Protein 2PR5 (pdb70)

B-factor: mean 20.56, std 7.8, range [10.37, 115.98]

Structure (mmCIF, N/CA/C/O backbone):
data_2PR5
#
_entry.id   2PR5
#
_cell.length_a   88.846
_cell.length_b   91.634
_cell.length_c   34.239
_cell.angle_alpha   90.00
_cell.angle_beta   90.00
_cell.angle_gamma   90.00
#
_symmetry.space_group_name_H-M   'P 21 21 2'
#
loop_
_entity.id
_entity.type
_entity.pdbx_description
1 polymer 'Blue-light photoreceptor'
2 non-polymer 'SODIUM ION'
3 non-polymer 'FLAVIN MONONUCLEOTIDE'
4 non-polymer 'ACETIC ACID'
5 water water
#
loop_
_atom_site.group_PDB
_atom_site.id
_atom_site.type_symbol
_atom_site.label_atom_id
_atom_site.label_alt_id
_atom_site.label_comp_id
_atom_site.label_asym_id
_atom_site.label_entity_id
_atom_site.label_seq_id
_atom_site.pdbx_PDB_ins_code
_atom_site.Cartn_x
_atom_site.Cartn_y
_atom_site.Cartn_z
_atom_site.occupancy
_atom_site.B_iso_or_equiv
_atom_site.auth_seq_id
_atom_site.auth_comp_id
_atom_site.auth_asym_id
_atom_site.auth_atom_id
_atom_site.pdbx_PDB_model_num
ATOM 1 N N . ASP A 1 6 ? 10.852 33.930 -0.330 1.00 20.01 21 ASP A N 1
ATOM 2 C CA . ASP A 1 6 ? 12.011 33.097 -0.788 1.00 19.70 21 ASP A CA 1
ATOM 3 C C . ASP A 1 6 ? 11.783 31.590 -0.650 1.00 19.69 21 ASP A C 1
ATOM 4 O O . ASP A 1 6 ? 11.230 31.126 0.357 1.00 19.71 21 ASP A O 1
ATOM 9 N N . HIS A 1 7 ? 12.200 30.854 -1.684 1.00 19.34 22 HIS A N 1
ATOM 10 C CA A HIS A 1 7 ? 12.142 29.392 -1.698 0.60 19.02 22 HIS A CA 1
ATOM 11 C CA B HIS A 1 7 ? 12.147 29.394 -1.679 0.40 19.12 22 HIS A CA 1
ATOM 12 C C . HIS A 1 7 ? 13.553 28.796 -1.675 1.00 18.96 22 HIS A C 1
ATOM 13 O O . HIS A 1 7 ? 14.138 28.494 -2.727 1.00 19.02 22 HIS A O 1
ATOM 26 N N . VAL A 1 8 ? 14.090 28.638 -0.472 1.00 18.26 23 VAL A N 1
ATOM 27 C CA . VAL A 1 8 ? 15.429 28.104 -0.282 1.00 17.66 23 VAL A CA 1
ATOM 28 C C . VAL A 1 8 ? 15.390 27.101 0.857 1.00 17.04 23 VAL A C 1
ATOM 29 O O . VAL A 1 8 ? 14.468 27.102 1.681 1.00 17.84 23 VAL A O 1
ATOM 33 N N . ARG A 1 9 ? 16.396 26.237 0.884 1.00 16.68 24 ARG A N 1
ATOM 34 C CA . ARG A 1 9 ? 16.510 25.218 1.939 1.00 15.38 24 ARG A CA 1
ATOM 35 C C . ARG A 1 9 ? 16.911 25.803 3.282 1.00 14.73 24 ARG A C 1
ATOM 36 O O . ARG A 1 9 ? 17.513 26.877 3.335 1.00 13.93 24 ARG A O 1
ATOM 44 N N . VAL A 1 10 ? 16.564 25.103 4.358 1.00 14.87 25 VAL A N 1
ATOM 45 C CA . VAL A 1 10 ? 17.009 25.525 5.693 1.00 15.37 25 VAL A CA 1
ATOM 46 C C . VAL A 1 10 ? 18.428 25.014 5.999 1.00 15.85 25 VAL A C 1
ATOM 47 O O . VAL A 1 10 ? 18.842 23.938 5.544 1.00 16.34 25 VAL A O 1
ATOM 51 N N . GLY A 1 11 ? 19.149 25.766 6.814 1.00 15.35 26 GLY A N 1
ATOM 52 C CA . GLY A 1 11 ? 20.426 25.299 7.325 1.00 15.24 26 GLY A CA 1
ATOM 53 C C . GLY A 1 11 ? 20.209 24.489 8.587 1.00 15.21 26 GLY A C 1
ATOM 54 O O . GLY A 1 11 ? 19.286 24.756 9.357 1.00 15.45 26 GLY A O 1
ATOM 55 N N . VAL A 1 12 ? 21.033 23.465 8.766 1.00 14.61 27 VAL A N 1
ATOM 56 C CA . VAL A 1 12 ? 21.070 22.715 10.016 1.00 15.20 27 VAL A CA 1
ATOM 57 C C . VAL A 1 12 ? 22.538 22.547 10.395 1.00 15.55 27 VAL A C 1
ATOM 58 O O . VAL A 1 12 ? 23.384 22.183 9.546 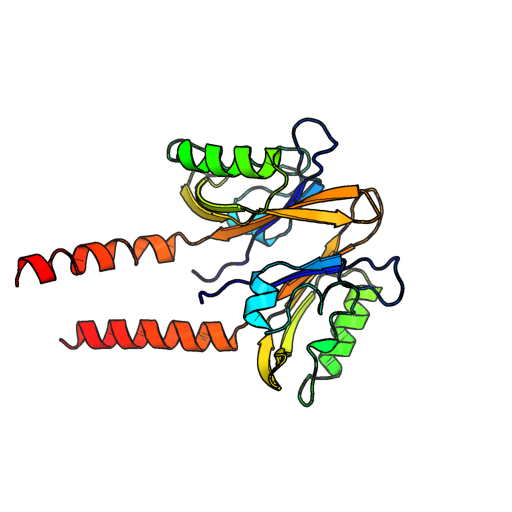1.00 16.00 27 VAL A O 1
ATOM 62 N N . VAL A 1 13 ? 22.846 22.862 11.656 1.00 16.09 28 VAL A N 1
ATOM 63 C CA . VAL A 1 13 ? 24.172 22.645 12.227 1.00 16.87 28 VAL A CA 1
ATOM 64 C C . VAL A 1 13 ? 24.003 21.939 13.554 1.00 16.69 28 VAL A C 1
ATOM 65 O O . VAL A 1 13 ? 22.990 22.126 14.239 1.00 16.74 28 VAL A O 1
ATOM 69 N N . ILE A 1 14 ? 24.980 21.112 13.893 1.00 15.30 29 ILE A N 1
ATOM 70 C CA . ILE A 1 14 ? 25.089 20.529 15.227 1.00 14.96 29 ILE A CA 1
ATOM 71 C C . ILE A 1 14 ? 26.421 20.955 15.793 1.00 15.07 29 ILE A C 1
ATOM 72 O O . ILE A 1 14 ? 27.446 20.920 15.093 1.00 14.98 29 ILE A O 1
ATOM 77 N N . THR A 1 15 ? 26.413 21.358 17.068 1.00 14.20 30 THR A N 1
ATOM 78 C CA . THR A 1 15 ? 27.636 21.719 17.771 1.00 15.09 30 THR A CA 1
ATOM 79 C C . THR A 1 15 ? 27.849 20.823 18.996 1.00 15.34 30 THR A C 1
ATOM 80 O O . THR A 1 15 ? 26.901 20.262 19.550 1.00 15.53 30 THR A O 1
ATOM 84 N N . ASP A 1 16 ? 29.108 20.736 19.423 1.00 15.46 31 ASP A N 1
ATOM 85 C CA . ASP A 1 16 ? 29.464 19.958 20.604 1.00 15.94 31 ASP A CA 1
ATOM 86 C C . ASP A 1 16 ? 29.916 20.873 21.739 1.00 16.13 31 ASP A C 1
ATOM 87 O O . ASP A 1 16 ? 31.055 21.325 21.741 1.00 16.21 31 ASP A O 1
ATOM 92 N N . PRO A 1 17 ? 29.035 21.126 22.721 1.00 16.16 32 PRO A N 1
ATOM 93 C CA . PRO A 1 17 ? 29.372 22.086 23.781 1.00 16.62 32 PRO A CA 1
ATOM 94 C C . PRO A 1 17 ? 30.388 21.575 24.795 1.00 16.95 32 PRO A C 1
ATOM 95 O O . PRO A 1 17 ? 30.834 22.349 25.647 1.00 18.12 32 PRO A O 1
ATOM 99 N N . ALA A 1 18 ? 30.749 20.293 24.703 1.00 16.57 33 ALA A N 1
ATOM 100 C CA . ALA A 1 18 ? 31.788 19.722 25.581 1.00 16.84 33 ALA A CA 1
ATOM 101 C C . ALA A 1 18 ? 33.169 20.074 25.057 1.00 16.83 33 ALA A C 1
ATOM 102 O O . ALA A 1 18 ? 34.153 19.995 25.793 1.00 18.87 33 ALA A O 1
ATOM 104 N N . LEU A 1 19 ? 33.238 20.462 23.787 1.00 17.21 34 LEU A N 1
ATOM 105 C CA . LEU A 1 19 ? 34.499 20.912 23.215 1.00 16.90 34 LEU A CA 1
ATOM 106 C C . LEU A 1 19 ? 34.623 22.432 23.303 1.00 16.47 34 LEU A C 1
ATOM 107 O O . LEU A 1 19 ? 33.629 23.153 23.306 1.00 17.42 34 LEU A O 1
ATOM 112 N N . GLU A 1 20 ? 35.859 22.910 23.336 1.00 16.49 35 GLU A N 1
ATOM 113 C CA . GLU A 1 20 ? 36.115 24.318 23.572 1.00 15.95 35 GLU A CA 1
ATOM 114 C C . GLU A 1 20 ? 35.413 25.199 22.532 1.00 16.35 35 GLU A C 1
ATOM 115 O O . GLU A 1 20 ? 35.575 24.998 21.325 1.00 16.01 35 GLU A O 1
ATOM 121 N N . ASP A 1 21 ? 34.631 26.153 23.039 1.00 15.76 36 ASP A N 1
ATOM 122 C CA . ASP A 1 21 ? 33.904 27.152 22.234 1.00 16.13 36 ASP A CA 1
ATOM 123 C C . ASP A 1 21 ? 32.810 26.559 21.339 1.00 16.13 36 ASP A C 1
ATOM 124 O O . ASP A 1 21 ? 32.462 27.147 20.309 1.00 16.54 36 ASP A O 1
ATOM 129 N N . ASN A 1 22 ? 32.267 25.402 21.727 1.00 15.89 37 ASN A N 1
ATOM 130 C CA . ASN A 1 22 ? 31.029 24.893 21.111 1.00 16.44 37 ASN A CA 1
ATOM 131 C C . ASN A 1 22 ? 31.123 24.804 19.574 1.00 16.76 37 ASN A C 1
ATOM 132 O O . ASN A 1 22 ? 30.326 25.410 18.849 1.00 17.51 37 ASN A O 1
ATOM 137 N N . PRO A 1 23 ? 32.117 24.051 19.068 1.00 16.38 38 PRO A N 1
ATOM 138 C CA . PRO A 1 23 ? 32.354 24.024 17.624 1.00 16.52 38 PRO A CA 1
ATOM 139 C C . PRO A 1 23 ? 31.313 23.231 16.840 1.00 15.98 38 PRO A C 1
ATOM 140 O O . PRO A 1 23 ? 30.721 22.282 17.363 1.00 16.45 38 PRO A O 1
ATOM 144 N N . ILE A 1 24 ? 31.134 23.613 15.577 1.00 15.60 39 ILE A N 1
ATOM 145 C CA . ILE A 1 24 ? 30.287 22.891 14.629 1.00 16.20 39 ILE A CA 1
ATOM 146 C C . ILE A 1 24 ? 30.913 21.537 14.308 1.00 16.22 39 ILE A C 1
ATOM 147 O O . ILE A 1 24 ? 32.094 21.460 13.923 1.00 16.12 39 ILE A O 1
ATOM 152 N N . VAL A 1 25 ? 30.114 20.480 14.464 1.00 15.07 40 VAL A N 1
ATOM 153 C CA . VAL A 1 25 ? 30.524 19.112 14.115 1.00 15.61 40 VAL A CA 1
ATOM 154 C C . VAL A 1 25 ? 29.715 18.527 12.957 1.00 15.05 40 VAL A C 1
ATOM 155 O O . VAL A 1 25 ? 30.076 17.481 12.419 1.00 16.42 40 VAL A O 1
ATOM 159 N N . TYR A 1 26 ? 28.616 19.182 12.598 1.00 14.82 41 TYR A N 1
ATOM 160 C CA . TYR A 1 26 ? 27.853 18.803 11.415 1.00 15.02 41 TYR A CA 1
ATOM 161 C C . TYR A 1 26 ? 27.260 20.057 10.823 1.00 15.46 41 TYR A C 1
ATOM 162 O O . TYR A 1 26 ? 26.796 20.929 11.563 1.00 15.32 41 TYR A O 1
ATOM 171 N N . VAL A 1 27 ? 27.269 20.127 9.493 1.00 15.87 42 VAL A N 1
ATOM 172 C CA . VAL A 1 27 ? 26.572 21.188 8.777 1.00 16.55 42 VAL A CA 1
ATOM 173 C C . VAL A 1 27 ? 26.027 20.639 7.463 1.00 15.49 42 VAL A C 1
ATOM 174 O O . VAL A 1 27 ? 26.696 19.847 6.789 1.00 15.92 42 VAL A O 1
ATOM 178 N N . ASN A 1 28 ? 24.792 21.014 7.135 1.00 15.57 43 ASN A N 1
ATOM 179 C CA . ASN A 1 28 ? 24.161 20.499 5.924 1.00 14.45 43 ASN A CA 1
ATOM 180 C C . ASN A 1 28 ? 24.352 21.375 4.679 1.00 14.53 43 ASN A C 1
ATOM 181 O O . ASN A 1 28 ? 24.898 22.484 4.766 1.00 15.14 43 ASN A O 1
ATOM 186 N N . GLN A 1 29 ? 23.894 20.878 3.531 1.00 14.71 44 GLN A N 1
ATOM 187 C CA . GLN A 1 29 ? 24.045 21.628 2.290 1.00 15.14 44 GLN A CA 1
ATOM 188 C C . GLN A 1 29 ? 23.168 22.860 2.263 1.00 14.25 44 GLN A C 1
ATOM 189 O O . GLN A 1 29 ? 23.549 23.873 1.650 1.00 14.51 44 GLN A O 1
ATOM 195 N N . GLY A 1 30 ? 22.008 22.814 2.919 1.00 13.75 45 GLY A N 1
ATOM 196 C CA . GLY A 1 30 ? 21.170 24.011 3.008 1.00 14.79 45 GLY A CA 1
ATOM 197 C C . GLY A 1 30 ? 21.931 25.181 3.609 1.00 13.65 45 GLY A C 1
ATOM 198 O O . GLY A 1 30 ? 21.773 26.333 3.168 1.00 14.25 45 GLY A O 1
ATOM 19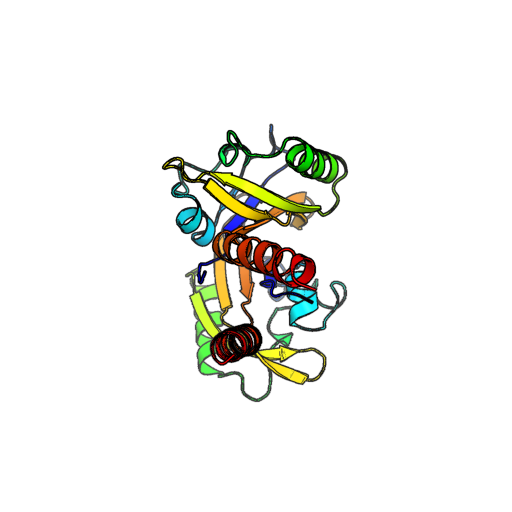9 N N . PHE A 1 31 ? 22.767 24.891 4.614 1.00 13.93 46 PHE A N 1
ATOM 200 C CA . PHE A 1 31 ? 23.543 25.942 5.255 1.00 14.00 46 PHE A CA 1
ATOM 201 C C . PHE A 1 31 ? 24.648 26.448 4.317 1.00 14.09 46 PHE A C 1
ATOM 202 O O . PHE A 1 31 ? 24.889 27.658 4.227 1.00 14.29 46 PHE A O 1
ATOM 210 N N . VAL A 1 32 ? 25.325 25.527 3.635 1.00 13.88 47 VAL A N 1
ATOM 211 C CA . VAL A 1 32 ? 26.341 25.887 2.661 1.00 14.19 47 VAL A CA 1
ATOM 212 C C . VAL A 1 32 ? 25.745 26.809 1.582 1.00 13.92 47 VAL A C 1
ATOM 213 O O . VAL A 1 32 ? 26.319 27.845 1.230 1.00 14.21 47 VAL A O 1
ATOM 217 N N . GLN A 1 33 ? 24.538 26.465 1.141 1.00 14.51 48 GLN A N 1
ATOM 218 C CA . GLN A 1 33 ? 23.862 27.227 0.085 1.00 13.82 48 GLN A CA 1
ATOM 219 C C . GLN A 1 33 ? 23.538 28.634 0.579 1.00 14.28 48 GLN A C 1
ATOM 220 O O . GLN A 1 33 ? 23.844 29.634 -0.093 1.00 14.79 48 GLN A O 1
ATOM 226 N N . MET A 1 34 ? 22.957 28.699 1.778 1.00 14.08 49 MET A N 1
ATOM 227 C CA . MET A 1 34 ? 22.512 29.964 2.346 1.00 14.22 49 MET A CA 1
ATOM 228 C C . MET A 1 34 ? 23.628 30.942 2.683 1.00 14.99 49 MET A C 1
ATOM 229 O O . MET A 1 34 ? 23.468 32.153 2.511 1.00 15.93 49 MET A O 1
ATOM 234 N N . THR A 1 35 ? 24.736 30.422 3.191 1.00 14.95 50 THR A N 1
ATOM 235 C CA . THR A 1 35 ? 25.756 31.273 3.795 1.00 15.27 50 THR A CA 1
ATOM 236 C C . THR A 1 35 ? 26.948 31.535 2.906 1.00 15.51 50 THR A C 1
ATOM 237 O O . THR A 1 35 ? 27.700 32.474 3.158 1.00 15.86 50 THR A O 1
ATOM 241 N N . GLY A 1 36 ? 27.128 30.709 1.879 1.00 15.62 51 GLY A N 1
ATOM 242 C CA . GLY A 1 36 ? 28.256 30.868 0.961 1.00 15.95 51 GLY A CA 1
ATOM 243 C C . GLY A 1 36 ? 29.561 30.280 1.450 1.00 17.33 51 GLY A C 1
ATOM 244 O O . GLY A 1 36 ? 30.597 30.458 0.789 1.00 17.97 51 GLY A O 1
ATOM 245 N N . TYR A 1 37 ? 29.528 29.590 2.590 1.00 17.54 52 TYR A N 1
ATOM 246 C CA . TYR A 1 37 ? 30.706 28.877 3.088 1.00 18.16 52 TYR A CA 1
ATOM 247 C C . TYR A 1 37 ? 30.592 27.388 2.777 1.00 18.66 52 TYR A C 1
ATOM 248 O O . TYR A 1 37 ? 29.513 26.803 2.913 1.00 19.82 52 TYR A O 1
ATOM 257 N N . GLU A 1 38 ? 31.703 26.777 2.379 1.00 19.06 53 GLU A N 1
ATOM 258 C CA . GLU A 1 38 ? 31.738 25.331 2.159 1.00 19.48 53 GLU A CA 1
ATOM 259 C C . GLU A 1 38 ? 32.026 24.619 3.489 1.00 19.70 53 GLU A C 1
ATOM 260 O O . GLU A 1 38 ? 32.543 25.234 4.430 1.00 19.53 53 GLU A O 1
ATOM 266 N N . THR A 1 39 ? 31.699 23.328 3.561 1.00 20.36 54 THR A N 1
ATOM 267 C CA A THR A 1 39 ? 31.781 22.604 4.834 0.80 21.05 54 THR A CA 1
ATOM 268 C CA B THR A 1 39 ? 31.792 22.577 4.820 0.20 20.63 54 THR A CA 1
ATOM 269 C C . THR A 1 39 ? 33.192 22.635 5.429 1.00 21.06 54 THR A C 1
ATOM 270 O O . THR A 1 39 ? 33.351 22.787 6.645 1.00 20.60 54 THR A O 1
ATOM 277 N N . GLU A 1 40 ? 34.211 22.520 4.588 1.00 21.13 55 GLU A N 1
ATOM 278 C CA . GLU A 1 40 ? 35.575 22.534 5.092 1.00 22.46 55 GLU A CA 1
ATOM 279 C C . GLU A 1 40 ? 35.946 23.872 5.757 1.00 22.27 55 GLU A C 1
ATOM 280 O O . GLU A 1 40 ? 36.825 23.917 6.620 1.00 22.65 55 GLU A O 1
ATOM 286 N N . GLU A 1 41 ? 35.253 24.941 5.368 1.00 22.12 56 GLU A N 1
ATOM 287 C CA . GLU A 1 41 ? 35.432 26.278 5.958 1.00 23.32 56 GLU A CA 1
ATOM 288 C C . GLU A 1 41 ? 34.649 26.451 7.252 1.00 23.23 56 GLU A C 1
ATOM 289 O O . GLU A 1 41 ? 34.874 27.416 7.992 1.00 25.21 56 GLU A O 1
ATOM 295 N N . ILE A 1 42 ? 33.714 25.542 7.507 1.00 21.71 57 ILE A N 1
ATOM 296 C CA . ILE A 1 42 ? 32.735 25.693 8.588 1.00 20.65 57 ILE A CA 1
ATOM 297 C C . ILE A 1 42 ? 33.078 24.782 9.781 1.00 20.07 57 ILE A C 1
ATOM 298 O O . ILE A 1 42 ? 33.012 25.203 10.950 1.00 19.75 57 ILE A O 1
ATOM 303 N N . LEU A 1 43 ? 33.401 23.522 9.488 1.00 19.25 58 LEU A N 1
ATOM 304 C CA . LEU A 1 43 ? 33.580 22.536 10.547 1.00 18.95 58 LEU A CA 1
ATOM 305 C C . LEU A 1 43 ? 34.650 22.987 11.533 1.00 18.18 58 LEU A C 1
ATOM 306 O O . LEU A 1 43 ? 35.732 23.457 11.148 1.00 18.65 58 LEU A O 1
ATOM 311 N N . GLY A 1 44 ? 34.329 22.861 12.819 1.00 17.29 59 GLY A N 1
ATOM 312 C CA . GLY A 1 44 ? 35.260 23.202 13.883 1.00 18.09 59 GLY A CA 1
ATOM 313 C C . GLY A 1 44 ? 35.204 24.641 14.358 1.00 18.32 59 GLY A C 1
ATOM 314 O O . GLY A 1 44 ? 35.894 25.007 15.336 1.00 19.08 59 GLY A O 1
ATOM 315 N N . LYS A 1 45 ? 34.406 25.454 13.675 1.00 18.49 60 LYS A N 1
ATOM 316 C CA A LYS A 1 45 ? 34.247 26.870 14.016 0.50 18.27 60 LYS A CA 1
ATOM 317 C CA B LYS A 1 45 ? 34.264 26.858 14.048 0.50 18.27 60 LYS A CA 1
ATOM 318 C C . LYS A 1 45 ? 33.028 27.085 14.888 1.00 18.53 60 LYS A C 1
ATOM 319 O O . LYS A 1 45 ? 32.132 26.273 14.910 1.00 18.24 60 LYS A O 1
ATOM 330 N N . ASN A 1 46 ? 33.023 28.195 15.603 1.00 17.93 61 ASN A N 1
ATOM 331 C CA . ASN A 1 46 ? 31.839 28.625 16.324 1.00 17.53 61 ASN A CA 1
ATOM 332 C C . ASN A 1 46 ? 30.934 29.360 15.332 1.00 17.13 61 ASN A C 1
ATOM 333 O O . ASN A 1 46 ? 31.422 30.083 14.449 1.00 17.70 61 ASN A O 1
ATOM 338 N N . CYS A 1 47 ? 29.619 29.203 15.473 1.00 16.76 62 CYS A N 1
ATOM 339 C CA A CYS A 1 47 ? 28.670 29.790 14.527 0.70 16.44 62 CYS A CA 1
ATOM 340 C CA B CYS A 1 47 ? 28.709 29.777 14.482 0.30 17.57 62 CYS A CA 1
ATOM 341 C C . CYS A 1 47 ? 28.673 31.316 14.471 1.00 17.06 62 CYS A C 1
ATOM 342 O O . CYS A 1 47 ? 28.072 31.913 13.586 1.00 17.15 62 CYS A O 1
ATOM 347 N N . ARG A 1 48 ? 29.349 31.959 15.418 1.00 16.10 63 ARG A N 1
ATOM 348 C CA . ARG A 1 48 ? 29.346 33.428 15.445 1.00 16.16 63 ARG A CA 1
ATOM 349 C C . ARG A 1 48 ? 29.999 34.059 14.220 1.00 16.25 63 ARG A C 1
ATOM 350 O O . ARG A 1 48 ? 29.895 35.271 14.032 1.00 16.77 63 ARG A O 1
ATOM 358 N N . PHE A 1 49 ? 30.654 33.264 13.371 1.00 16.31 64 PHE A N 1
ATOM 359 C CA . PHE A 1 49 ? 31.283 33.823 12.169 1.00 16.30 64 PHE A CA 1
ATOM 360 C C . PHE A 1 49 ? 30.221 34.389 11.213 1.00 16.05 64 PHE A C 1
ATOM 361 O O . PHE A 1 49 ? 30.535 35.178 10.328 1.00 17.33 64 PHE A O 1
ATOM 369 N N . LEU A 1 50 ? 28.964 34.000 11.426 1.00 16.33 65 LEU A N 1
ATOM 370 C CA . LEU A 1 50 ? 27.835 34.526 10.646 1.00 16.65 65 LEU A CA 1
ATOM 371 C C . LEU A 1 50 ? 27.445 35.958 11.007 1.00 16.76 65 LEU A C 1
ATOM 372 O O . LEU A 1 50 ? 26.560 36.553 10.376 1.00 16.99 65 LEU A O 1
ATOM 377 N N . GLN A 1 51 ? 28.055 36.506 12.056 1.00 15.99 66 GLN A N 1
ATOM 378 C CA . GLN A 1 51 ? 27.619 37.800 12.573 1.00 16.19 66 GLN A CA 1
ATOM 379 C C . GLN A 1 51 ? 28.417 38.938 11.961 1.00 16.08 66 GLN A C 1
ATOM 380 O O . GLN A 1 51 ? 29.489 38.728 11.388 1.00 16.22 66 GLN A O 1
ATOM 386 N N . GLY A 1 52 ? 27.863 40.137 12.057 1.00 15.24 67 GLY A N 1
ATOM 387 C CA . GLY A 1 52 ? 28.493 41.323 11.496 1.00 16.05 67 GLY A CA 1
ATOM 388 C C . GLY A 1 52 ? 27.849 42.585 12.032 1.00 15.85 67 GLY A C 1
ATOM 389 O O . GLY A 1 52 ? 27.212 42.575 13.104 1.00 15.21 67 GLY A O 1
ATOM 390 N N . LYS A 1 53 ? 27.999 43.665 11.266 1.00 15.96 68 LYS A N 1
ATOM 391 C CA . LYS A 1 53 ? 27.706 45.005 11.751 1.00 16.38 68 LYS A CA 1
ATOM 392 C C . LYS A 1 53 ? 26.310 45.185 12.359 1.00 16.10 68 LYS A C 1
ATOM 393 O O . LYS A 1 53 ? 26.176 45.728 13.463 1.00 16.11 68 LYS A O 1
ATOM 399 N N . HIS A 1 54 ? 25.280 44.723 11.653 1.00 15.95 69 HIS A N 1
ATOM 400 C CA . HIS A 1 54 ? 23.899 44.912 12.112 1.00 16.13 69 HIS A CA 1
ATOM 401 C C . HIS A 1 54 ? 23.350 43.736 12.906 1.00 16.00 69 HIS A C 1
ATOM 402 O O . HIS A 1 54 ? 22.145 43.642 13.152 1.00 16.78 69 HIS A O 1
ATOM 409 N N . THR A 1 55 ? 24.228 42.832 13.313 1.00 16.00 70 THR A N 1
ATOM 410 C CA . THR A 1 55 ? 23.813 41.777 14.220 1.00 15.40 70 THR A CA 1
ATOM 411 C C . THR A 1 55 ? 23.558 42.397 15.587 1.00 15.10 70 THR A C 1
ATOM 412 O O . THR A 1 55 ? 24.471 42.900 16.231 1.00 15.01 70 THR A O 1
ATOM 416 N N . ASP A 1 56 ? 22.304 42.387 16.009 1.00 14.71 71 ASP A N 1
ATOM 417 C CA . ASP A 1 56 ? 21.915 43.092 17.226 1.00 14.35 71 ASP A CA 1
ATOM 418 C C . ASP A 1 56 ? 22.465 42.402 18.486 1.00 14.71 71 ASP A C 1
ATOM 419 O O . ASP A 1 56 ? 22.116 41.254 18.770 1.00 14.86 71 ASP A O 1
ATOM 424 N N . PRO A 1 57 ? 23.331 43.100 19.263 1.00 14.33 72 PRO A N 1
ATOM 425 C CA . PRO A 1 57 ? 23.839 42.505 20.489 1.00 14.54 72 PRO A CA 1
ATOM 426 C C . PRO A 1 57 ? 22.776 41.968 21.434 1.00 14.89 72 PRO A C 1
ATOM 427 O O . PRO A 1 57 ? 23.062 41.014 22.175 1.00 15.77 72 PRO A O 1
ATOM 431 N N . ALA A 1 58 ? 21.577 42.543 21.420 1.00 15.24 73 ALA A N 1
ATOM 432 C CA . ALA A 1 58 ? 20.526 42.044 22.303 1.00 16.15 73 ALA A CA 1
ATOM 433 C C . ALA A 1 58 ? 20.084 40.643 21.893 1.00 16.15 73 ALA A C 1
ATOM 434 O O . ALA A 1 58 ? 19.739 39.826 22.754 1.00 16.77 73 ALA A O 1
ATOM 436 N N . GLU A 1 59 ? 20.078 40.359 20.592 1.00 15.50 74 GLU A N 1
ATOM 437 C CA . GLU A 1 59 ? 19.726 39.019 20.135 1.00 16.47 74 GLU A CA 1
ATOM 438 C C . GLU A 1 59 ? 20.850 38.028 20.380 1.00 16.16 74 GLU A C 1
ATOM 439 O O . GLU A 1 59 ? 20.608 36.875 20.726 1.00 16.17 74 GLU A O 1
ATOM 445 N N . VAL A 1 60 ? 22.092 38.474 20.189 1.00 15.33 75 VAL A N 1
ATOM 446 C CA . VAL A 1 60 ? 23.246 37.665 20.568 1.00 15.21 75 VAL A CA 1
ATOM 447 C C . VAL A 1 60 ? 23.167 37.313 22.065 1.00 14.73 75 VAL A C 1
ATOM 448 O O . VAL A 1 60 ? 23.415 36.167 22.446 1.00 14.43 75 VAL A O 1
ATOM 452 N N . ASP A 1 61 ? 22.801 38.292 22.904 1.00 14.89 76 ASP A N 1
ATOM 453 C CA . ASP A 1 61 ? 22.563 38.042 24.326 1.00 15.45 76 ASP A CA 1
ATOM 454 C C . ASP A 1 61 ? 21.526 36.937 24.535 1.00 16.01 76 ASP A C 1
ATOM 455 O O . ASP A 1 61 ? 21.721 36.026 25.366 1.00 16.35 76 ASP A O 1
ATOM 460 N N . ASN A 1 62 ? 20.406 37.026 23.821 1.00 15.99 77 ASN A N 1
ATOM 461 C CA . ASN A 1 62 ? 19.343 36.035 23.976 1.00 16.24 77 ASN A CA 1
ATOM 462 C C . ASN A 1 62 ? 19.879 34.638 23.671 1.00 15.90 77 ASN A C 1
ATOM 463 O O . ASN A 1 62 ? 19.601 33.675 24.413 1.00 17.11 77 ASN A O 1
ATOM 468 N N . ILE A 1 63 ? 20.687 34.524 22.610 1.00 14.94 78 ILE A N 1
ATOM 469 C CA . ILE A 1 63 ? 21.228 33.225 22.255 1.00 15.35 78 ILE A CA 1
ATOM 470 C C . ILE A 1 63 ? 22.192 32.750 23.329 1.00 14.85 78 ILE A C 1
ATOM 471 O O . ILE A 1 63 ? 22.114 31.616 23.808 1.00 15.42 78 ILE A O 1
ATOM 476 N N . ARG A 1 64 ? 23.094 33.643 23.743 1.00 14.82 79 ARG A N 1
ATOM 477 C CA . ARG A 1 64 ? 24.140 33.270 24.680 1.00 14.37 79 ARG A CA 1
ATOM 478 C C . ARG A 1 64 ? 23.553 32.774 25.998 1.00 15.02 79 ARG A C 1
ATOM 479 O O . ARG A 1 64 ? 23.996 31.761 26.551 1.00 15.09 79 ARG A O 1
ATOM 487 N N . THR A 1 65 ? 22.528 33.481 26.462 1.00 15.03 80 THR A N 1
ATOM 488 C CA . THR A 1 65 ? 21.855 33.146 27.718 1.00 15.41 80 THR A CA 1
ATOM 489 C C . THR A 1 65 ? 21.155 31.781 27.615 1.00 15.07 80 THR A C 1
ATOM 490 O O . THR A 1 65 ? 21.288 30.955 28.526 1.00 14.67 80 THR A O 1
ATOM 494 N N . ALA A 1 66 ? 20.458 31.527 26.501 1.00 15.36 81 ALA A N 1
ATOM 495 C CA . ALA A 1 66 ? 19.779 30.249 26.317 1.00 15.25 81 ALA A CA 1
ATOM 496 C C . ALA A 1 66 ? 20.756 29.080 26.306 1.00 14.98 81 ALA A C 1
ATOM 497 O O . ALA A 1 66 ? 20.504 28.047 26.954 1.00 15.43 81 ALA A O 1
ATOM 499 N N . LEU A 1 67 ? 21.860 29.221 25.578 1.00 14.71 82 LEU A N 1
ATOM 500 C CA . LEU A 1 67 ? 22.875 28.167 25.554 1.00 14.54 82 LEU A CA 1
ATOM 501 C C . LEU A 1 67 ? 23.482 27.897 26.946 1.00 13.89 82 LEU A C 1
ATOM 502 O O . LEU A 1 67 ? 23.622 26.746 27.362 1.00 13.78 82 LEU A O 1
ATOM 507 N N . GLN A 1 68 ? 23.840 28.970 27.647 1.00 13.32 83 GLN A N 1
ATOM 508 C CA . GLN A 1 68 ? 24.301 28.867 29.037 1.00 13.09 83 GLN A CA 1
ATOM 509 C C . GLN A 1 68 ? 23.305 28.119 29.929 1.00 13.20 83 GLN A C 1
ATOM 510 O O . GLN A 1 68 ? 23.705 27.304 30.762 1.00 14.43 83 GLN A O 1
ATOM 516 N N . ASN A 1 69 ? 22.018 28.390 29.717 1.00 14.08 84 ASN A N 1
ATOM 517 C CA . ASN A 1 69 ? 20.968 27.766 30.497 1.00 14.53 84 ASN A CA 1
ATOM 518 C C . ASN A 1 69 ? 20.566 26.394 30.001 1.00 14.42 84 ASN A C 1
ATOM 519 O O . ASN A 1 69 ? 19.728 25.735 30.636 1.00 14.90 84 ASN A O 1
ATOM 524 N N . LYS A 1 70 ? 21.135 25.966 28.876 1.00 14.98 85 LYS A N 1
ATOM 525 C CA . LYS A 1 70 ? 20.701 24.762 28.177 1.00 15.11 85 LYS A CA 1
ATOM 526 C C . LYS A 1 70 ? 19.174 24.760 28.031 1.00 14.77 85 LYS A C 1
ATOM 527 O O . LYS A 1 70 ? 18.477 23.855 28.502 1.00 15.58 85 LYS A O 1
ATOM 533 N N . GLU A 1 71 ? 18.674 25.801 27.382 1.00 15.38 86 GLU A N 1
ATOM 534 C CA . GLU A 1 71 ? 17.240 25.940 27.116 1.00 14.89 86 GLU A CA 1
ATOM 535 C C . GLU A 1 71 ? 17.051 26.318 25.649 1.00 16.08 86 GLU A C 1
ATOM 536 O O . GLU A 1 71 ? 17.921 26.984 25.076 1.00 15.43 86 GLU A O 1
ATOM 542 N N . PRO A 1 72 ? 15.932 25.897 25.029 1.00 16.86 87 PRO A N 1
ATOM 543 C CA . PRO A 1 72 ? 15.668 26.273 23.622 1.00 17.30 87 PRO A CA 1
ATOM 544 C C . PRO A 1 72 ? 15.551 27.771 23.424 1.00 16.77 87 PRO A C 1
ATOM 545 O O . PRO A 1 72 ? 15.158 28.496 24.352 1.00 17.66 87 PRO A O 1
ATOM 549 N N . VAL A 1 73 ? 15.906 28.233 22.231 1.00 16.64 88 VAL A N 1
ATOM 550 C CA . VAL A 1 73 ? 15.792 29.645 21.917 1.00 16.03 88 VAL A CA 1
ATOM 551 C C . VAL A 1 73 ? 15.426 29.790 20.451 1.00 16.18 88 VAL A C 1
ATOM 552 O O . VAL A 1 73 ? 15.826 28.969 19.606 1.00 16.26 88 VAL A O 1
ATOM 556 N N . THR A 1 74 ? 14.629 30.813 20.166 1.00 17.11 89 THR A N 1
ATOM 557 C CA . THR A 1 74 ? 14.379 31.258 18.801 1.00 17.01 89 THR A CA 1
ATOM 558 C C . THR A 1 74 ? 14.561 32.778 18.727 1.00 16.92 89 THR A C 1
ATOM 559 O O . THR A 1 74 ? 14.092 33.517 19.584 1.00 17.18 89 THR A O 1
ATOM 563 N N . VAL A 1 75 ? 15.265 33.236 17.700 1.00 16.17 90 VAL A N 1
ATOM 564 C CA . VAL A 1 75 ? 15.449 34.670 17.457 1.00 16.43 90 VAL A CA 1
ATOM 565 C C . VAL A 1 75 ? 15.371 34.937 15.964 1.00 16.08 90 VAL A C 1
ATOM 566 O O . VAL A 1 75 ? 15.597 34.038 15.144 1.00 16.84 90 VAL A O 1
ATOM 570 N N . GLN A 1 76 ? 15.084 36.188 15.625 1.00 15.48 91 GLN A N 1
ATOM 571 C CA . GLN A 1 76 ? 15.285 36.690 14.269 1.00 15.76 91 GLN A CA 1
ATOM 572 C C . GLN A 1 76 ? 16.492 37.609 14.366 1.00 16.48 91 GLN A C 1
ATOM 573 O O . GLN A 1 76 ? 16.493 38.576 15.147 1.00 17.39 91 GLN A O 1
ATOM 579 N N . ILE A 1 77 ? 17.545 37.264 13.637 1.00 15.85 92 ILE A N 1
ATOM 580 C CA . ILE A 1 77 ? 18.831 37.930 13.784 1.00 16.53 92 ILE A CA 1
ATOM 581 C C . ILE A 1 77 ? 19.426 38.210 12.407 1.00 15.54 92 ILE A C 1
ATOM 582 O O . ILE A 1 77 ? 19.312 37.393 11.493 1.00 16.19 92 ILE A O 1
ATOM 587 N N . GLN A 1 78 ? 20.043 39.379 12.251 1.00 16.09 93 GLN A N 1
ATOM 588 C CA . GLN A 1 78 ? 20.794 39.671 11.029 1.00 15.40 93 GLN A CA 1
ATOM 589 C C . GLN A 1 78 ? 22.151 38.964 10.995 1.00 15.17 93 GLN A C 1
ATOM 590 O O . GLN A 1 78 ? 22.939 39.038 11.937 1.00 15.02 93 GLN A O 1
ATOM 596 N N . ASN A 1 79 ? 22.376 38.253 9.901 1.00 14.86 94 ASN A N 1
ATOM 597 C CA . ASN A 1 79 ? 23.604 37.500 9.704 1.00 14.43 94 ASN A CA 1
ATOM 598 C C . ASN A 1 79 ? 24.176 37.854 8.326 1.00 14.85 94 ASN A C 1
ATOM 599 O O . ASN A 1 79 ? 23.560 38.624 7.581 1.00 14.73 94 ASN A O 1
ATOM 604 N N . TYR A 1 80 ? 25.347 37.298 8.007 1.00 14.99 95 TYR A N 1
ATOM 605 C CA . TYR A 1 80 ? 26.100 37.713 6.831 1.00 15.55 95 TYR A CA 1
ATOM 606 C C . TYR A 1 80 ? 26.653 36.508 6.117 1.00 16.26 95 TYR A C 1
ATOM 607 O O . TYR A 1 80 ? 27.200 35.599 6.747 1.00 17.02 95 TYR A O 1
ATOM 616 N N . LYS A 1 81 ? 26.498 36.515 4.801 1.00 16.38 96 LYS A N 1
ATOM 617 C CA . LYS A 1 81 ? 27.070 35.473 3.958 1.00 17.01 96 LYS A CA 1
ATOM 618 C C . LYS A 1 81 ? 28.557 35.715 3.795 1.00 17.94 96 LYS A C 1
ATOM 619 O O . LYS A 1 81 ? 29.052 36.799 4.125 1.00 18.28 96 LYS A O 1
ATOM 625 N N . LYS A 1 82 ? 29.268 34.731 3.251 1.00 18.73 97 LYS A N 1
ATOM 626 C CA . LYS A 1 82 ? 30.697 34.887 2.992 1.00 19.54 97 LYS A CA 1
ATOM 627 C C . LYS A 1 82 ? 31.023 36.135 2.173 1.00 19.96 97 LYS A C 1
ATOM 628 O O . LYS A 1 82 ? 32.037 36.784 2.436 1.00 21.34 97 LYS A O 1
ATOM 634 N N . ASP A 1 83 ? 30.165 36.472 1.210 1.00 20.19 98 ASP A N 1
ATOM 635 C CA . ASP A 1 83 ? 30.397 37.644 0.345 1.00 21.05 98 ASP A CA 1
ATOM 636 C C . ASP A 1 83 ? 30.034 38.979 1.001 1.00 20.92 98 ASP A C 1
ATOM 637 O O . ASP A 1 83 ? 30.116 40.024 0.342 1.00 21.39 98 ASP A O 1
ATOM 642 N N . GLY A 1 84 ? 29.611 38.941 2.267 1.00 20.21 99 GLY A N 1
ATOM 643 C CA . GLY A 1 84 ? 29.345 40.156 3.039 1.00 19.34 99 GLY A CA 1
ATOM 644 C C . GLY A 1 84 ? 27.903 40.617 3.019 1.00 18.73 99 GLY A C 1
ATOM 645 O O . GLY A 1 84 ? 27.547 41.559 3.734 1.00 19.14 99 GLY A O 1
ATOM 646 N N . THR A 1 85 ? 27.067 39.966 2.214 1.00 18.29 100 THR A N 1
ATOM 647 C CA A THR A 1 85 ? 25.675 40.394 2.155 0.80 17.74 100 THR A CA 1
ATOM 648 C CA B THR A 1 85 ? 25.652 40.309 2.103 0.20 17.02 100 THR A CA 1
ATOM 649 C C . THR A 1 85 ? 24.893 39.918 3.370 1.00 16.71 100 THR A C 1
ATOM 650 O O . THR A 1 85 ? 25.049 38.801 3.859 1.00 16.32 100 THR A O 1
ATOM 657 N N . MET A 1 86 ? 24.063 40.823 3.862 1.00 16.05 101 MET A N 1
ATOM 658 C CA . MET A 1 86 ? 23.229 40.574 5.003 1.00 15.73 101 MET A CA 1
ATOM 659 C C . MET A 1 86 ? 22.019 39.700 4.642 1.00 15.95 101 MET A C 1
ATOM 660 O O . MET A 1 86 ? 21.409 39.863 3.579 1.00 15.57 101 MET A O 1
ATOM 665 N N . PHE A 1 87 ? 21.692 38.758 5.519 1.00 15.39 102 PHE A N 1
ATOM 666 C CA . PHE A 1 87 ? 20.424 38.040 5.448 1.00 14.91 102 PHE A CA 1
ATOM 667 C C . PHE A 1 87 ? 19.772 37.999 6.819 1.00 14.29 102 PHE A C 1
ATOM 668 O O . PHE A 1 87 ? 20.455 38.023 7.832 1.00 15.13 102 PHE A O 1
ATOM 676 N N . TRP A 1 88 ? 18.447 37.961 6.848 1.00 14.64 103 TRP A N 1
ATOM 677 C CA . TRP A 1 88 ? 17.719 37.763 8.093 1.00 15.28 103 TRP A CA 1
ATOM 678 C C . TRP A 1 88 ? 17.572 36.268 8.370 1.00 15.30 103 TRP A C 1
ATOM 679 O O . TRP A 1 88 ? 17.083 35.518 7.521 1.00 15.88 103 TRP A O 1
ATOM 690 N N . ASN A 1 89 ? 18.007 35.857 9.559 1.00 14.64 104 ASN A N 1
ATOM 691 C CA . ASN A 1 89 ? 18.041 34.470 9.939 1.00 15.52 104 ASN A CA 1
ATOM 692 C C . ASN A 1 89 ? 17.033 34.268 11.058 1.00 15.54 104 ASN A C 1
ATOM 693 O O . ASN A 1 89 ? 17.206 34.793 12.170 1.00 16.07 104 ASN A O 1
ATOM 698 N N . GLU A 1 90 ? 15.963 33.528 10.770 1.00 15.75 105 GLU A N 1
ATOM 699 C CA . GLU A 1 90 ? 15.099 33.042 11.845 1.00 15.95 105 GLU A CA 1
ATOM 700 C C . GLU A 1 90 ? 15.730 31.759 12.350 1.00 15.30 105 GLU A C 1
ATOM 701 O O . GLU A 1 90 ? 15.709 30.734 11.670 1.00 15.56 105 GLU A O 1
ATOM 707 N N . LEU A 1 91 ? 16.321 31.856 13.539 1.00 15.34 106 LEU A N 1
ATOM 708 C CA . LEU A 1 91 ? 17.218 30.858 14.090 1.00 16.10 106 LEU A CA 1
ATOM 709 C C . LEU A 1 91 ? 16.594 30.179 15.288 1.00 16.05 106 LEU A C 1
ATOM 710 O O . LEU A 1 91 ? 16.091 30.832 16.208 1.00 16.93 106 LEU A O 1
ATOM 715 N N . ASN A 1 92 ? 16.583 28.857 15.240 1.00 15.70 107 ASN A N 1
ATOM 716 C CA A ASN A 1 92 ? 16.095 28.036 16.336 0.60 16.27 107 ASN A CA 1
ATOM 717 C CA B ASN A 1 92 ? 16.103 28.045 16.352 0.40 16.16 107 ASN A CA 1
ATOM 718 C C . ASN A 1 92 ? 17.242 27.183 16.835 1.00 16.24 107 ASN A C 1
ATOM 719 O O . ASN A 1 92 ? 17.896 26.514 16.036 1.00 16.11 107 ASN A O 1
ATOM 728 N N . ILE A 1 93 ? 17.498 27.204 18.141 1.00 15.41 108 ILE A N 1
ATOM 729 C CA . ILE A 1 93 ? 18.537 26.327 18.698 1.00 15.66 108 ILE A CA 1
ATOM 730 C C . ILE A 1 93 ? 17.974 25.548 19.860 1.00 15.42 108 ILE A C 1
ATOM 731 O O . ILE A 1 93 ? 17.417 26.140 20.801 1.00 16.01 108 ILE A O 1
ATOM 736 N N . ASP A 1 94 ? 18.110 24.222 19.787 1.00 15.12 109 ASP A N 1
ATOM 737 C CA . ASP A 1 94 ? 17.631 23.327 20.832 1.00 16.35 109 ASP A CA 1
ATOM 738 C C . ASP A 1 94 ? 18.782 22.500 21.389 1.00 16.35 109 ASP A C 1
ATOM 739 O O . ASP A 1 94 ? 19.678 22.092 20.646 1.00 15.59 109 ASP A O 1
ATOM 744 N N . PRO A 1 95 ? 18.753 22.196 22.692 1.00 16.43 110 PRO A N 1
ATOM 745 C CA . PRO A 1 95 ? 19.637 21.144 23.180 1.00 16.15 110 PRO A CA 1
ATOM 746 C C . PRO A 1 95 ? 19.121 19.786 22.733 1.00 16.63 110 PRO A C 1
ATOM 747 O O . PRO A 1 95 ? 17.934 19.628 22.449 1.00 17.47 110 PRO A O 1
ATOM 751 N N . MET A 1 96 ? 19.999 18.802 22.677 1.00 16.37 111 MET A N 1
ATOM 752 C CA . MET A 1 96 ? 19.552 17.442 22.414 1.00 17.89 111 MET A CA 1
ATOM 753 C C . MET A 1 96 ? 20.538 16.457 22.996 1.00 18.05 111 MET A C 1
ATOM 754 O O . MET A 1 96 ? 21.680 16.822 23.329 1.00 17.11 111 MET A O 1
ATOM 759 N N . GLU A 1 97 ? 20.088 15.211 23.099 1.00 18.69 112 GLU A N 1
ATOM 760 C CA . GLU A 1 97 ? 20.893 14.131 23.668 1.00 19.80 112 GLU A CA 1
ATOM 761 C C . GLU A 1 97 ? 21.058 13.024 22.646 1.00 19.76 112 GLU A C 1
ATOM 762 O O . GLU A 1 97 ? 20.085 12.553 22.067 1.00 19.72 112 GLU A O 1
ATOM 768 N N . ILE A 1 98 ? 22.300 12.634 22.409 1.00 19.59 113 ILE A N 1
ATOM 769 C CA . ILE A 1 98 ? 22.611 11.534 21.514 1.00 20.01 113 ILE A CA 1
ATOM 770 C C . ILE A 1 98 ? 23.575 10.617 22.247 1.00 18.97 113 ILE A C 1
ATOM 771 O O . ILE A 1 98 ? 24.673 11.037 22.638 1.00 18.00 113 ILE A O 1
ATOM 776 N N . GLU A 1 99 ? 23.149 9.371 22.452 1.00 18.57 114 GLU A N 1
ATOM 777 C CA . GLU A 1 99 ? 23.936 8.373 23.165 1.00 18.72 114 GLU A CA 1
ATOM 778 C C . GLU A 1 99 ? 24.545 8.932 24.449 1.00 18.65 114 GLU A C 1
ATOM 779 O O . GLU A 1 99 ? 25.756 8.853 24.659 1.00 19.01 114 GLU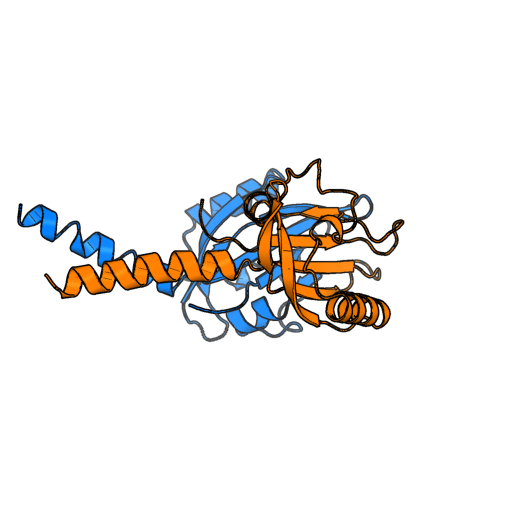 A O 1
ATOM 785 N N . ASP A 1 100 ? 23.694 9.514 25.294 1.00 19.43 115 ASP A N 1
ATOM 786 C CA . ASP A 1 100 ? 24.093 9.966 26.644 1.00 19.91 115 ASP A CA 1
ATOM 787 C C . ASP A 1 100 ? 25.079 11.135 26.655 1.00 19.31 115 ASP A C 1
ATOM 788 O O . ASP A 1 100 ? 25.754 11.376 27.667 1.00 20.11 115 ASP A O 1
ATOM 793 N N . LYS A 1 101 ? 25.168 11.849 25.533 1.00 18.84 116 LYS A N 1
ATOM 794 C CA . LYS A 1 101 ? 25.982 13.055 25.453 1.00 18.73 116 LYS A CA 1
ATOM 795 C C . LYS A 1 101 ? 25.121 14.179 24.900 1.00 17.66 116 LYS A C 1
ATOM 796 O O . LYS A 1 101 ? 24.247 13.953 24.050 1.00 16.89 116 LYS A O 1
ATOM 802 N N . THR A 1 102 ? 25.383 15.395 25.359 1.00 16.15 117 THR A N 1
ATOM 803 C CA . THR A 1 102 ? 24.588 16.547 24.981 1.00 16.25 117 THR A CA 1
ATOM 804 C C . THR A 1 102 ? 25.206 17.330 23.822 1.00 16.00 117 THR A C 1
ATOM 805 O O . THR A 1 102 ? 26.444 17.454 23.712 1.00 16.54 117 THR A O 1
ATOM 809 N N . TYR A 1 103 ? 24.326 17.837 22.957 1.00 15.81 118 TYR A N 1
ATOM 810 C CA . TYR A 1 103 ? 24.723 18.642 21.804 1.00 15.63 118 TYR A CA 1
ATOM 811 C C . TYR A 1 103 ? 23.747 19.796 21.680 1.00 15.19 118 TYR A C 1
ATOM 812 O O . TYR A 1 103 ? 22.732 19.844 22.367 1.00 16.08 118 TYR A O 1
ATOM 821 N N . PHE A 1 104 ? 24.041 20.726 20.781 1.00 14.58 119 PHE A N 1
ATOM 822 C CA . PHE A 1 104 ? 23.041 21.696 20.332 1.00 14.38 119 PHE A CA 1
ATOM 823 C C . PHE A 1 104 ? 22.754 21.514 18.858 1.00 14.95 119 PHE A C 1
ATOM 824 O O . PHE A 1 104 ? 23.676 21.247 18.086 1.00 15.43 119 PHE A O 1
ATOM 832 N N . VAL A 1 105 ? 21.497 21.674 18.473 1.00 14.85 120 VAL A N 1
ATOM 833 C CA . VAL A 1 105 ? 21.123 21.631 17.060 1.00 15.89 120 VAL A CA 1
ATOM 834 C C . VAL A 1 105 ? 20.510 22.990 16.721 1.00 15.55 120 VAL A C 1
ATOM 835 O O . VAL A 1 105 ? 19.638 23.486 17.448 1.00 16.25 120 VAL A O 1
ATOM 839 N N . GLY A 1 106 ? 21.003 23.589 15.642 1.00 15.05 121 GLY A N 1
ATOM 840 C CA . GLY A 1 106 ? 20.526 24.890 15.193 1.00 15.11 121 GLY A CA 1
ATOM 841 C C . GLY A 1 106 ? 19.940 24.772 13.801 1.00 14.95 121 GLY A C 1
ATOM 842 O O . GLY A 1 106 ? 20.452 24.025 12.939 1.00 15.72 121 GLY A O 1
ATOM 843 N N . ILE A 1 107 ? 18.845 25.487 13.600 1.00 15.10 122 ILE A N 1
ATOM 844 C CA . ILE A 1 107 ? 18.150 25.493 12.322 1.00 15.95 122 ILE A CA 1
ATOM 845 C C . ILE A 1 107 ? 18.033 26.942 11.873 1.00 15.84 122 ILE A C 1
ATOM 846 O O . ILE A 1 107 ? 17.502 27.784 12.610 1.00 15.52 122 ILE A O 1
ATOM 851 N N . GLN A 1 108 ? 18.558 27.218 10.681 1.00 15.42 123 GLN A N 1
ATOM 852 C CA . GLN A 1 108 ? 18.617 28.574 10.119 1.00 15.58 123 GLN A CA 1
ATOM 853 C C . GLN A 1 108 ? 17.612 28.672 8.985 1.00 15.28 123 GLN A C 1
ATOM 854 O O . GLN A 1 108 ? 17.633 27.872 8.052 1.00 15.44 123 GLN A O 1
ATOM 860 N N . ASN A 1 109 ? 16.745 29.668 9.069 1.00 15.63 124 ASN A N 1
ATOM 861 C CA . ASN A 1 109 ? 15.721 29.907 8.039 1.00 16.52 124 ASN A CA 1
ATOM 862 C C . ASN A 1 109 ? 15.914 31.322 7.478 1.00 15.99 124 ASN A C 1
ATOM 863 O O . ASN A 1 109 ? 15.798 32.301 8.222 1.00 16.39 124 ASN A O 1
ATOM 868 N N . ASP A 1 110 ? 16.214 31.442 6.184 1.00 15.76 125 ASP A N 1
ATOM 869 C CA . ASP A 1 110 ? 16.425 32.755 5.581 1.00 14.99 125 ASP A CA 1
ATOM 870 C C . ASP A 1 110 ? 15.063 33.413 5.332 1.00 14.94 125 ASP A C 1
ATOM 871 O O . ASP A 1 110 ? 14.311 32.960 4.482 1.00 16.26 125 ASP A O 1
ATOM 876 N N . ILE A 1 111 ? 14.755 34.460 6.098 1.00 13.23 126 ILE A N 1
ATOM 877 C CA . ILE A 1 111 ? 13.463 35.153 6.012 1.00 12.51 126 ILE A CA 1
ATOM 878 C C . ILE A 1 111 ? 13.640 36.589 5.491 1.00 12.07 126 ILE A C 1
ATOM 879 O O . ILE A 1 111 ? 12.802 37.453 5.736 1.00 12.66 126 ILE A O 1
ATOM 884 N N . THR A 1 112 ? 14.715 36.820 4.740 1.00 12.25 127 THR A N 1
ATOM 885 C CA . THR A 1 112 ? 15.046 38.149 4.231 1.00 12.34 127 THR A CA 1
ATOM 886 C C . THR A 1 112 ? 13.897 38.733 3.424 1.00 12.42 127 THR A C 1
ATOM 887 O O . THR A 1 112 ? 13.512 39.877 3.637 1.00 12.56 127 THR A O 1
ATOM 891 N N . LYS A 1 113 ? 13.354 37.953 2.499 1.00 13.03 128 LYS A N 1
ATOM 892 C CA . LYS A 1 113 ? 12.261 38.453 1.662 1.00 14.29 128 LYS A CA 1
ATOM 893 C C . LYS A 1 113 ? 10.981 38.735 2.454 1.00 14.30 128 LYS A C 1
ATOM 894 O O . LYS A 1 113 ? 10.313 39.754 2.247 1.00 14.25 128 L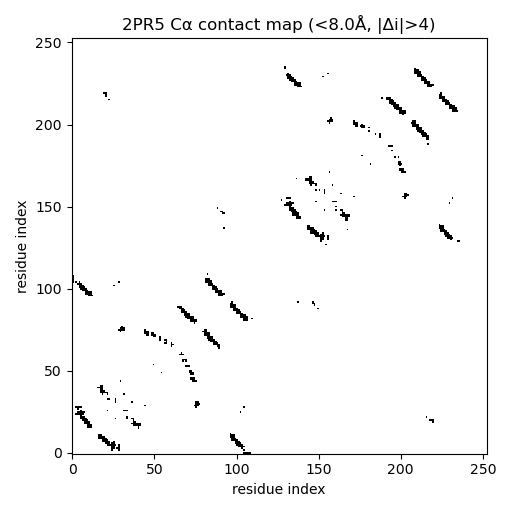YS A O 1
ATOM 900 N N . GLN A 1 114 ? 10.638 37.826 3.359 1.00 14.13 129 GLN A N 1
ATOM 901 C CA . GLN A 1 114 ? 9.487 38.047 4.233 1.00 14.51 129 GLN A CA 1
ATOM 902 C C . GLN A 1 114 ? 9.645 39.339 5.035 1.00 14.54 129 GLN A C 1
ATOM 903 O O . GLN A 1 114 ? 8.688 40.115 5.178 1.00 14.59 129 GLN A O 1
ATOM 909 N N . LYS A 1 115 ? 10.851 39.594 5.536 1.00 14.73 130 LYS A N 1
ATOM 910 C CA . LYS A 1 115 ? 11.107 40.823 6.306 1.00 14.59 130 LYS A CA 1
ATOM 911 C C . LYS A 1 115 ? 10.921 42.078 5.451 1.00 14.84 130 LYS A C 1
ATOM 912 O O . LYS A 1 115 ? 10.370 43.075 5.936 1.00 14.94 130 LYS A O 1
ATOM 918 N N . GLU A 1 116 ? 11.369 42.011 4.189 1.00 14.72 131 GLU A N 1
ATOM 919 C CA . GLU A 1 116 ? 11.173 43.099 3.207 1.00 15.79 131 GLU A CA 1
ATOM 920 C C . GLU A 1 116 ? 9.687 43.404 3.024 1.00 15.81 131 GLU A C 1
ATOM 921 O O . GLU A 1 116 ? 9.275 44.573 3.091 1.00 15.43 131 GLU A O 1
ATOM 927 N N . TYR A 1 117 ? 8.882 42.366 2.786 1.00 15.77 132 TYR A N 1
ATOM 928 C CA . TYR A 1 117 ? 7.422 42.549 2.655 1.00 15.70 132 TYR A CA 1
ATOM 929 C C . TYR A 1 117 ? 6.805 43.108 3.922 1.00 16.09 132 TYR A C 1
ATOM 930 O O . TYR A 1 117 ? 5.996 44.030 3.858 1.00 15.80 132 TYR A O 1
ATOM 939 N N . GLU A 1 118 ? 7.194 42.553 5.069 1.00 16.22 133 GLU A N 1
ATOM 940 C CA A GLU A 1 118 ? 6.648 42.988 6.354 0.30 15.81 133 GLU A CA 1
ATOM 941 C CA B GLU A 1 118 ? 6.638 42.991 6.342 0.70 16.61 133 GLU A CA 1
ATOM 942 C C . GLU A 1 118 ? 6.840 44.487 6.545 1.00 16.39 133 GLU A C 1
ATOM 943 O O . GLU A 1 118 ? 5.900 45.203 6.905 1.00 16.78 133 GLU A O 1
ATOM 954 N N . LYS A 1 119 ? 8.054 44.965 6.283 1.00 16.32 134 LYS A N 1
ATOM 955 C CA . LYS A 1 119 ? 8.333 46.385 6.451 1.00 16.97 134 LYS A CA 1
ATOM 956 C C . LYS A 1 119 ? 7.463 47.234 5.534 1.00 16.90 134 LYS A C 1
ATOM 957 O O . LYS A 1 119 ? 6.913 48.243 5.968 1.00 16.85 134 LYS A O 1
ATOM 963 N N . LEU A 1 120 ? 7.331 46.832 4.272 1.00 16.99 135 LEU A N 1
ATOM 964 C CA . LEU A 1 120 ? 6.526 47.608 3.330 1.00 17.00 135 LEU A CA 1
ATOM 965 C C . LEU A 1 120 ? 5.039 47.601 3.671 1.00 16.40 135 LEU A C 1
ATOM 966 O O . LEU A 1 120 ? 4.331 48.600 3.459 1.00 16.17 135 LEU A O 1
ATOM 971 N N . LEU A 1 121 ? 4.553 46.474 4.177 1.00 16.24 136 LEU A N 1
ATOM 972 C CA . LEU A 1 121 ? 3.154 46.377 4.590 1.00 16.19 136 LEU A CA 1
ATOM 973 C C . LEU A 1 121 ? 2.884 47.186 5.853 1.00 16.58 136 LEU A C 1
ATOM 974 O O . LEU A 1 121 ? 1.865 47.869 5.937 1.00 16.62 136 LEU A O 1
ATOM 979 N N . GLU A 1 122 ? 3.808 47.141 6.809 1.00 16.65 137 GLU A N 1
ATOM 980 C CA . GLU A 1 122 ? 3.711 47.951 8.023 1.00 17.04 137 GLU A CA 1
ATOM 981 C C . GLU A 1 122 ? 3.743 49.447 7.703 1.00 17.09 137 GLU A C 1
ATOM 982 O O . GLU A 1 122 ? 2.955 50.214 8.266 1.00 17.34 137 GLU A O 1
ATOM 988 N N . ASP A 1 123 ? 4.624 49.854 6.789 1.00 17.32 138 ASP A N 1
ATOM 989 C CA . ASP A 1 123 ? 4.672 51.253 6.323 1.00 17.67 138 ASP A CA 1
ATOM 990 C C . ASP A 1 123 ? 3.349 51.658 5.689 1.00 17.50 138 ASP A C 1
ATOM 991 O O . ASP A 1 123 ? 2.810 52.733 5.982 1.00 17.37 138 ASP A O 1
ATOM 996 N N . SER A 1 124 ? 2.826 50.799 4.820 1.00 16.91 139 SER A N 1
ATOM 997 C CA . SER A 1 124 ? 1.550 51.061 4.161 1.00 17.30 139 SER A CA 1
ATOM 998 C C . SER A 1 124 ? 0.405 51.207 5.160 1.00 17.16 139 SER A C 1
ATOM 999 O O . SER A 1 124 ? -0.464 52.068 4.987 1.00 17.40 139 SER A O 1
ATOM 1002 N N . LEU A 1 125 ? 0.407 50.385 6.208 1.00 17.46 140 LEU A N 1
ATOM 1003 C CA . LEU A 1 125 ? -0.634 50.456 7.232 1.00 17.41 140 LEU A CA 1
ATOM 1004 C C . LEU A 1 125 ? -0.572 51.758 8.029 1.00 17.19 140 LEU A C 1
ATOM 1005 O O . LEU A 1 125 ? -1.611 52.350 8.341 1.00 17.03 140 LEU A O 1
ATOM 1010 N N . THR A 1 126 ? 0.644 52.189 8.358 1.00 17.03 141 THR A N 1
ATOM 1011 C CA A THR A 1 126 ? 0.862 53.456 9.055 0.70 16.90 141 THR A CA 1
ATOM 1012 C CA B THR A 1 126 ? 0.836 53.456 9.063 0.30 16.81 141 THR A CA 1
ATOM 1013 C C . THR A 1 126 ? 0.340 54.598 8.189 1.00 16.76 141 THR A C 1
ATOM 1014 O O . THR A 1 126 ? -0.302 55.521 8.679 1.00 16.02 141 THR A O 1
ATOM 1021 N N . GLU A 1 127 ? 0.607 54.492 6.891 1.00 16.67 142 GLU A N 1
ATOM 1022 C CA . GLU A 1 127 ? 0.252 55.520 5.918 1.00 16.46 142 GLU A CA 1
ATOM 1023 C C . GLU A 1 127 ? -1.241 55.619 5.652 1.00 16.91 142 GLU A C 1
ATOM 1024 O O . GLU A 1 127 ? -1.774 56.726 5.554 1.00 16.49 142 GLU A O 1
ATOM 1030 N N . ILE A 1 128 ? -1.916 54.475 5.539 1.00 16.84 143 ILE A N 1
ATOM 1031 C CA . ILE A 1 128 ? -3.363 54.482 5.355 1.00 16.92 143 ILE A CA 1
ATOM 1032 C C . ILE A 1 128 ? -4.054 55.010 6.611 1.00 16.47 143 ILE A C 1
ATOM 1033 O O . ILE A 1 128 ? -5.006 55.790 6.521 1.00 16.11 143 ILE A O 1
ATOM 1038 N N . THR A 1 129 ? -3.543 54.612 7.774 1.00 16.27 144 THR A N 1
ATOM 1039 C CA . THR A 1 129 ? -4.070 55.078 9.051 1.00 15.42 144 THR A CA 1
ATOM 1040 C C . THR A 1 129 ? -3.910 56.590 9.199 1.00 15.07 144 THR A C 1
ATOM 1041 O O . THR A 1 129 ? -4.792 57.248 9.727 1.00 14.06 144 THR A O 1
ATOM 1045 N N . ALA A 1 130 ? -2.807 57.142 8.698 1.00 14.58 145 ALA A N 1
ATOM 1046 C CA . ALA A 1 130 ? -2.585 58.590 8.738 1.00 15.09 145 ALA A CA 1
ATOM 1047 C C . ALA A 1 130 ? -3.556 59.348 7.828 1.00 15.45 145 ALA A C 1
ATOM 1048 O O . ALA A 1 130 ? -3.818 60.535 8.025 1.00 15.29 145 ALA A O 1
ATOM 1050 N N . LEU A 1 131 ? -4.096 58.643 6.839 1.00 15.81 146 LEU A N 1
ATOM 1051 C CA . LEU A 1 131 ? -5.088 59.196 5.921 1.00 16.28 146 LEU A CA 1
ATOM 1052 C C . LEU A 1 131 ? -6.517 58.970 6.433 1.00 16.59 146 LEU A C 1
ATOM 1053 O O . LEU A 1 131 ? -7.492 59.292 5.752 1.00 17.12 146 LEU A O 1
ATOM 1058 N N A SER A 1 132 ? -6.647 58.371 7.611 0.70 17.53 147 SER A N 1
ATOM 1059 N N B SER A 1 132 ? -6.565 58.445 7.663 0.30 16.71 147 SER A N 1
ATOM 1060 C CA A SER A 1 132 ? -7.950 58.197 8.222 0.70 18.25 147 SER A CA 1
ATOM 1061 C CA B SER A 1 132 ? -7.745 57.984 8.407 0.30 16.67 147 SER A CA 1
ATOM 1062 C C A SER A 1 132 ? -8.220 59.452 9.038 0.70 18.77 147 SER A C 1
ATOM 1063 C C B SER A 1 132 ? -8.257 56.611 7.974 0.30 16.66 147 SER A C 1
ATOM 1064 O O A SER A 1 132 ? -7.760 59.594 10.160 0.70 19.43 147 SER A O 1
ATOM 1065 O O B SER A 1 132 ? -9.454 56.333 7.927 0.30 16.39 147 SER A O 1
ATOM 1072 N N . ASP B 1 6 ? 0.107 30.005 14.418 1.00 22.14 21 ASP B N 1
ATOM 1073 C CA . ASP B 1 6 ? 0.894 28.993 13.648 1.00 22.38 21 ASP B CA 1
ATOM 1074 C C . ASP B 1 6 ? 1.514 29.565 12.371 1.00 22.35 21 ASP B C 1
ATOM 1075 O O . ASP B 1 6 ? 0.829 30.157 11.534 1.00 22.34 21 ASP B O 1
ATOM 1080 N N . HIS B 1 7 ? 2.823 29.383 12.243 1.00 22.30 22 HIS B N 1
ATOM 1081 C CA . HIS B 1 7 ? 3.567 29.849 11.087 1.00 22.47 22 HIS B CA 1
ATOM 1082 C C . HIS B 1 7 ? 4.337 28.684 10.477 1.00 22.16 22 HIS B C 1
ATOM 1083 O O . HIS B 1 7 ? 4.669 27.717 11.172 1.00 22.81 22 HIS B O 1
ATOM 1090 N N . VAL B 1 8 ? 4.617 28.768 9.180 1.00 21.54 23 VAL B N 1
ATOM 1091 C CA . VAL B 1 8 ? 5.378 27.718 8.506 1.00 20.81 23 VAL B CA 1
ATOM 1092 C C . VAL B 1 8 ? 6.744 27.515 9.164 1.00 20.40 23 VAL B C 1
ATOM 1093 O O . VAL B 1 8 ? 7.479 28.474 9.429 1.00 20.41 23 VAL B O 1
ATOM 1097 N N . ARG B 1 9 ? 7.045 26.254 9.460 1.00 18.99 24 ARG B N 1
ATOM 1098 C CA . ARG B 1 9 ? 8.315 25.848 10.036 1.00 18.45 24 ARG B CA 1
ATOM 1099 C C . ARG B 1 9 ? 8.565 24.434 9.544 1.00 17.48 24 ARG B C 1
ATOM 1100 O O . ARG B 1 9 ? 7.658 23.601 9.565 1.00 17.10 24 ARG B O 1
ATOM 1108 N N . VAL B 1 10 ? 9.781 24.158 9.090 1.00 17.47 25 VAL B N 1
ATOM 1109 C CA . VAL B 1 10 ? 10.113 22.800 8.700 1.00 17.42 25 VAL B CA 1
ATOM 1110 C C . VAL B 1 10 ? 10.194 21.914 9.934 1.00 16.70 25 VAL B C 1
ATOM 1111 O O . VAL B 1 10 ? 10.461 22.396 11.041 1.00 17.22 25 VAL B O 1
ATOM 1115 N N . GLY B 1 11 ? 9.949 20.627 9.725 1.00 14.62 26 GLY B N 1
ATOM 1116 C CA . GLY B 1 11 ? 10.241 19.619 10.722 1.00 14.61 26 GLY B CA 1
ATOM 1117 C C . GLY B 1 11 ? 11.692 19.216 10.609 1.00 14.24 26 GLY B C 1
ATOM 1118 O O . GLY B 1 11 ? 12.247 19.161 9.511 1.00 14.44 26 GLY B O 1
ATOM 1119 N N . VAL B 1 12 ? 12.320 18.944 11.749 1.00 14.57 27 VAL B N 1
ATOM 1120 C CA . VAL B 1 12 ? 13.672 18.399 11.761 1.00 14.85 27 VAL B CA 1
ATOM 1121 C C . VAL B 1 12 ? 13.701 17.289 12.791 1.00 14.97 27 VAL B C 1
ATOM 1122 O O . VAL B 1 12 ? 13.247 17.469 13.927 1.00 15.20 27 VAL B O 1
ATOM 1126 N N . VAL B 1 13 ? 14.200 16.124 12.373 1.00 14.95 28 VAL B N 1
ATOM 1127 C CA . VAL B 1 13 ? 14.410 15.008 13.301 1.00 15.29 28 VAL B CA 1
ATOM 1128 C C . VAL B 1 13 ? 15.823 14.496 13.116 1.00 15.26 28 VAL B C 1
ATOM 1129 O O . VAL B 1 13 ? 16.429 14.671 12.052 1.00 15.60 28 VAL B O 1
ATOM 1133 N N . ILE B 1 14 ? 16.356 13.868 14.162 1.00 14.52 29 ILE B N 1
ATOM 1134 C CA . ILE B 1 14 ? 17.582 13.086 14.029 1.00 14.69 29 ILE B CA 1
ATOM 1135 C C . ILE B 1 14 ? 17.270 11.696 14.550 1.00 14.55 29 ILE B C 1
ATOM 1136 O O . ILE B 1 14 ? 16.600 11.564 15.582 1.00 14.75 29 ILE B O 1
ATOM 1141 N N . THR B 1 15 ? 17.725 10.669 13.831 1.00 13.84 30 THR B N 1
ATOM 1142 C CA . THR B 1 15 ? 17.508 9.285 14.256 1.00 14.60 30 THR B CA 1
ATOM 1143 C C . THR B 1 15 ? 18.837 8.611 14.559 1.00 14.58 30 THR B C 1
ATOM 1144 O O . THR B 1 15 ? 19.880 9.001 14.014 1.00 15.11 30 THR B O 1
ATOM 1148 N N . ASP B 1 16 ? 18.781 7.590 15.420 1.00 13.87 31 ASP B N 1
ATOM 1149 C CA . ASP B 1 16 ? 19.969 6.843 15.850 1.00 14.01 31 ASP B CA 1
ATOM 1150 C C . ASP B 1 16 ? 19.908 5.405 15.308 1.00 14.09 31 ASP B C 1
ATOM 1151 O O . ASP B 1 16 ? 19.208 4.552 15.859 1.00 14.05 31 ASP B O 1
ATOM 1156 N N . PRO B 1 17 ? 20.622 5.144 14.199 1.00 13.77 32 PRO B N 1
ATOM 1157 C CA . PRO B 1 17 ? 20.504 3.845 13.539 1.00 13.54 32 PRO B CA 1
ATOM 1158 C C . PRO B 1 17 ? 21.206 2.717 14.284 1.00 13.11 32 PRO B C 1
ATOM 1159 O O . PRO B 1 17 ? 21.090 1.559 13.876 1.00 13.54 32 PRO B O 1
ATOM 1163 N N . ALA B 1 18 ? 21.934 3.040 15.358 1.00 12.67 33 ALA B N 1
ATOM 1164 C CA . ALA B 1 18 ? 22.504 1.999 16.230 1.00 12.67 33 ALA B CA 1
ATOM 1165 C C . ALA B 1 18 ? 21.486 1.453 17.229 1.00 12.14 33 ALA B C 1
ATOM 1166 O O . ALA B 1 18 ? 21.752 0.471 17.909 1.00 12.18 33 ALA B O 1
ATOM 1168 N N . LEU B 1 19 ? 20.314 2.086 17.289 1.00 12.97 34 LEU B N 1
ATOM 1169 C CA . LEU B 1 19 ? 19.248 1.615 18.169 1.00 12.62 34 LEU B CA 1
ATOM 1170 C C . LEU B 1 19 ? 18.201 0.859 17.375 1.00 12.49 34 LEU B C 1
ATOM 1171 O O . LEU B 1 19 ? 17.994 1.120 16.167 1.00 12.79 34 LEU B O 1
ATOM 1176 N N . GLU B 1 20 ? 17.538 -0.074 18.053 1.00 12.40 35 GLU B N 1
ATOM 1177 C CA . GLU B 1 20 ? 16.490 -0.888 17.436 1.00 13.01 35 GLU B CA 1
ATOM 1178 C C . GLU B 1 20 ? 15.505 -0.033 16.633 1.00 13.51 35 GLU B C 1
ATOM 1179 O O . GLU B 1 20 ? 14.884 0.900 17.162 1.00 13.72 35 GLU B O 1
ATOM 1185 N N . ASP B 1 21 ? 15.404 -0.341 15.339 1.00 13.10 36 ASP B N 1
ATOM 1186 C CA . ASP B 1 21 ? 14.451 0.301 14.418 1.00 13.56 36 ASP B CA 1
ATOM 1187 C C . ASP B 1 21 ? 14.699 1.793 14.151 1.00 13.48 36 ASP B C 1
ATOM 1188 O O . ASP B 1 21 ? 13.791 2.505 13.728 1.00 13.22 36 ASP B O 1
ATOM 1193 N N . ASN B 1 22 ? 15.929 2.250 14.386 1.00 13.53 37 ASN B N 1
ATOM 1194 C CA . ASN B 1 22 ? 16.369 3.585 13.945 1.00 13.95 37 ASN B CA 1
ATOM 1195 C C . ASN B 1 22 ? 15.404 4.683 14.419 1.00 14.18 37 ASN B C 1
ATOM 1196 O O . ASN B 1 22 ? 14.822 5.415 13.608 1.00 14.17 37 ASN B O 1
ATOM 1201 N N . PRO B 1 23 ? 15.237 4.810 15.749 1.00 14.04 38 PRO B N 1
ATOM 1202 C CA . PRO B 1 23 ? 14.228 5.711 16.307 1.00 14.13 38 PRO B CA 1
ATOM 1203 C C . PRO B 1 23 ? 14.667 7.179 16.290 1.00 14.10 38 PRO B C 1
ATOM 1204 O O . PRO B 1 23 ? 15.870 7.484 16.316 1.00 14.38 38 PRO B O 1
ATOM 1208 N N . ILE B 1 24 ? 13.683 8.072 16.305 1.00 13.69 39 ILE B N 1
ATOM 1209 C CA . ILE B 1 24 ? 13.902 9.507 16.468 1.00 14.06 39 ILE B CA 1
ATOM 1210 C C . ILE B 1 24 ? 14.430 9.764 17.863 1.00 14.17 39 ILE B C 1
ATOM 1211 O O . ILE B 1 24 ? 13.810 9.354 18.845 1.00 14.68 39 ILE B O 1
ATOM 1216 N N . VAL B 1 25 ? 15.584 10.426 17.944 1.00 14.20 40 VAL B N 1
ATOM 1217 C CA . VAL B 1 25 ? 16.185 10.826 19.212 1.00 14.86 40 VAL B CA 1
ATOM 1218 C C . VAL B 1 25 ? 16.152 12.344 19.443 1.00 14.54 40 VAL B C 1
ATOM 1219 O O . VAL B 1 25 ? 16.414 12.802 20.556 1.00 15.26 40 VAL B O 1
ATOM 1223 N N . TYR B 1 26 ? 15.863 13.107 18.389 1.00 14.51 41 TYR B N 1
ATOM 1224 C CA . TYR B 1 26 ? 15.660 14.557 18.482 1.00 14.25 41 TYR B CA 1
ATOM 1225 C C . TYR B 1 26 ? 14.532 14.934 17.538 1.00 13.77 41 TYR B C 1
ATOM 1226 O O . TYR B 1 26 ? 14.493 14.445 16.407 1.00 14.36 41 TYR B O 1
ATOM 1235 N N . VAL B 1 27 ? 13.631 15.808 17.999 1.00 14.73 42 VAL B N 1
ATOM 1236 C CA . VAL B 1 27 ? 12.615 16.391 17.135 1.00 14.95 42 VAL B CA 1
ATOM 1237 C C . VAL B 1 27 ? 12.396 17.861 17.510 1.00 14.49 42 VAL B C 1
ATOM 1238 O O . VAL B 1 27 ? 12.385 18.203 18.692 1.00 14.88 42 VAL B O 1
ATOM 1242 N N . ASN B 1 28 ? 12.245 18.723 16.505 1.00 14.40 43 ASN B N 1
ATOM 1243 C CA . ASN B 1 28 ? 11.988 20.143 16.764 1.00 14.21 43 ASN B CA 1
ATOM 1244 C C . ASN B 1 28 ? 10.498 20.440 16.955 1.00 14.44 43 ASN B C 1
ATOM 1245 O O . ASN B 1 28 ? 9.624 19.600 16.684 1.00 14.05 43 ASN B O 1
ATOM 1250 N N . GLN B 1 29 ? 10.211 21.659 17.392 1.00 14.33 44 GLN B N 1
ATOM 1251 C CA . GLN B 1 29 ? 8.830 22.070 17.564 1.00 14.40 44 GLN B CA 1
ATOM 1252 C C . GLN B 1 29 ? 8.119 22.229 16.232 1.00 14.45 44 GLN B C 1
ATOM 1253 O O . GLN B 1 29 ? 6.913 22.013 16.161 1.00 15.17 44 GLN B O 1
ATOM 1259 N N . GLY B 1 30 ? 8.853 22.560 15.174 1.00 14.61 45 GLY B N 1
ATOM 1260 C CA . GLY B 1 30 ? 8.257 22.610 13.826 1.00 14.77 45 GLY B CA 1
ATOM 1261 C C . GLY B 1 30 ? 7.549 21.310 13.448 1.00 14.82 45 GLY B C 1
ATOM 1262 O O . GLY B 1 30 ? 6.429 21.324 12.911 1.00 14.95 45 GLY B O 1
ATOM 1263 N N . PHE B 1 31 ? 8.191 20.180 13.750 1.00 15.79 46 PHE B N 1
ATOM 1264 C CA . PHE B 1 31 ? 7.630 18.861 13.456 1.00 15.64 46 PHE B CA 1
ATOM 1265 C C . PHE B 1 31 ? 6.375 18.622 14.289 1.00 16.24 46 PHE B C 1
ATOM 1266 O O . PHE B 1 31 ? 5.382 18.111 13.794 1.00 16.87 46 PHE B O 1
ATOM 1274 N N . VAL B 1 32 ? 6.427 19.014 15.557 1.00 16.34 47 VAL B N 1
ATOM 1275 C CA . VAL B 1 32 ? 5.282 18.893 16.451 1.00 16.85 47 VAL B CA 1
ATOM 1276 C C . VAL B 1 32 ? 4.100 19.647 15.866 1.00 17.07 47 VAL B C 1
ATOM 1277 O O . VAL B 1 32 ? 2.987 19.110 15.786 1.00 17.12 47 VAL B O 1
ATOM 1281 N N . GLN B 1 33 ? 4.332 20.889 15.446 1.00 16.49 48 GLN B N 1
ATOM 1282 C CA . GLN B 1 33 ? 3.251 21.723 14.901 1.00 18.03 48 GLN B CA 1
ATOM 1283 C C . GLN B 1 33 ? 2.753 21.175 13.560 1.00 17.57 48 GLN B C 1
ATOM 1284 O O . GLN B 1 33 ? 1.549 21.143 13.288 1.00 17.92 48 GLN B O 1
ATOM 1290 N N . MET B 1 34 ? 3.682 20.731 12.724 1.00 17.22 49 MET B N 1
ATOM 1291 C CA . MET B 1 34 ? 3.342 20.189 11.408 1.00 17.01 49 MET B CA 1
ATOM 1292 C C . MET B 1 34 ? 2.480 18.925 11.470 1.00 16.70 49 MET B C 1
ATOM 1293 O O . MET B 1 34 ? 1.523 18.781 10.705 1.00 17.35 49 MET B O 1
ATOM 1298 N N . THR B 1 35 ? 2.826 18.009 12.370 1.00 16.49 50 THR B N 1
ATOM 1299 C CA . THR B 1 35 ? 2.233 16.669 12.362 1.00 17.03 50 THR B CA 1
ATOM 1300 C C . THR B 1 35 ? 1.159 16.435 13.414 1.00 17.50 50 THR B C 1
ATOM 1301 O O . THR B 1 35 ? 0.469 15.419 13.351 1.00 17.83 50 THR B O 1
ATOM 1305 N N . GLY B 1 36 ? 1.038 17.330 14.393 1.00 17.36 51 GLY B N 1
ATOM 1306 C CA . GLY B 1 36 ? 0.036 17.159 15.454 1.00 18.41 51 GLY B CA 1
ATOM 1307 C C . GLY B 1 36 ? 0.370 16.145 16.542 1.00 19.03 51 GLY B C 1
ATOM 1308 O O . GLY B 1 36 ? -0.471 15.846 17.402 1.00 20.09 51 GLY B O 1
ATOM 1309 N N . TYR B 1 37 ? 1.594 15.620 16.517 1.00 19.82 52 TYR B N 1
ATOM 1310 C CA . TYR B 1 37 ? 2.061 14.723 17.560 1.00 20.90 52 TYR B CA 1
ATOM 1311 C C . TYR B 1 37 ? 2.949 15.526 18.498 1.00 21.76 52 TYR B C 1
ATOM 1312 O O . TYR B 1 37 ? 3.739 16.354 18.030 1.00 22.37 52 TYR B O 1
ATOM 1321 N N . GLU B 1 38 ? 2.838 15.273 19.803 1.00 22.83 53 GLU B N 1
ATOM 1322 C CA A GLU B 1 38 ? 3.705 15.930 20.780 0.80 23.43 53 GLU B CA 1
ATOM 1323 C CA B GLU B 1 38 ? 3.699 15.930 20.781 0.20 23.06 53 GLU B CA 1
ATOM 1324 C C . GLU B 1 38 ? 5.019 15.164 20.940 1.00 23.44 53 GLU B C 1
ATOM 1325 O O . GLU B 1 38 ? 5.104 13.977 20.597 1.00 23.19 53 GLU B O 1
ATOM 1336 N N . THR B 1 39 ? 6.040 15.853 21.452 1.00 23.97 54 THR B N 1
ATOM 1337 C CA A THR B 1 39 ? 7.399 15.297 21.540 0.70 24.32 54 THR B CA 1
ATOM 1338 C CA B THR B 1 39 ? 7.397 15.297 21.557 0.30 24.23 54 THR B CA 1
ATOM 1339 C C . THR B 1 39 ? 7.448 13.907 22.197 1.00 24.55 54 THR B C 1
ATOM 1340 O O . THR B 1 39 ? 8.203 13.041 21.762 1.00 23.81 54 THR B O 1
ATOM 1347 N N . GLU B 1 40 ? 6.631 13.693 23.226 1.00 24.81 55 GLU B N 1
ATOM 1348 C CA . GLU B 1 40 ? 6.597 12.412 23.931 1.00 25.69 55 GLU B CA 1
ATOM 1349 C C . GLU B 1 40 ? 6.007 11.272 23.093 1.00 25.23 55 GLU B C 1
ATOM 1350 O O . GLU B 1 40 ? 6.290 10.102 23.353 1.00 25.85 55 GLU B O 1
ATOM 1356 N N . GLU B 1 41 ? 5.202 11.619 22.090 1.00 24.64 56 GLU B N 1
ATOM 1357 C CA . GLU B 1 41 ? 4.632 10.642 21.150 1.00 24.15 56 GLU B CA 1
ATOM 1358 C C . GLU B 1 41 ? 5.547 10.397 19.944 1.00 23.22 56 GLU B C 1
ATOM 1359 O O . GLU B 1 41 ? 5.245 9.576 19.065 1.00 24.19 56 GLU B O 1
ATOM 1365 N N . ILE B 1 42 ? 6.657 11.119 19.885 1.00 20.93 57 ILE B N 1
ATOM 1366 C CA . ILE B 1 42 ? 7.542 11.059 18.726 1.00 19.66 57 ILE B CA 1
ATOM 1367 C C . ILE B 1 42 ? 8.870 10.390 19.083 1.00 19.06 57 ILE B C 1
ATOM 1368 O O . ILE B 1 42 ? 9.323 9.487 18.382 1.00 18.57 57 ILE B O 1
ATOM 1373 N N . LEU B 1 43 ? 9.501 10.860 20.155 1.00 18.26 58 LEU B N 1
ATOM 1374 C CA . LEU B 1 43 ? 10.807 10.357 20.557 1.00 17.77 58 LEU B CA 1
ATOM 1375 C C . LEU B 1 43 ? 10.722 8.865 20.821 1.00 17.80 58 LEU B C 1
ATOM 1376 O O . LEU B 1 43 ? 9.815 8.415 21.532 1.00 18.43 58 LEU B O 1
ATOM 1381 N N . GLY B 1 44 ? 11.643 8.108 20.233 1.00 17.28 59 GLY B N 1
ATOM 1382 C CA . GLY B 1 44 ? 11.705 6.663 20.424 1.00 17.70 59 GLY B CA 1
ATOM 1383 C C . GLY B 1 44 ? 11.038 5.853 19.335 1.00 18.42 59 GLY B C 1
ATOM 1384 O O . GLY B 1 44 ? 11.154 4.625 19.323 1.00 18.56 59 GLY B O 1
ATOM 1385 N N . LYS B 1 45 ? 10.331 6.529 18.434 1.00 18.48 60 LYS B N 1
ATOM 1386 C CA . LYS B 1 45 ? 9.646 5.870 17.318 1.00 18.35 60 LYS B CA 1
ATOM 1387 C C . LYS B 1 45 ? 10.379 6.084 15.993 1.00 17.53 60 LYS B C 1
ATOM 1388 O O . LYS B 1 45 ? 11.028 7.112 15.786 1.00 17.07 60 LYS B O 1
ATOM 1394 N N . ASN B 1 46 ? 10.266 5.098 15.107 1.00 16.59 61 ASN B N 1
ATOM 1395 C CA . ASN B 1 46 ? 10.646 5.245 13.713 1.00 16.83 61 ASN B CA 1
ATOM 1396 C C . ASN B 1 46 ? 9.700 6.216 13.019 1.00 16.87 61 ASN B C 1
ATOM 1397 O O . ASN B 1 46 ? 8.489 6.209 13.281 1.00 16.85 61 ASN B O 1
ATOM 1402 N N . CYS B 1 47 ? 10.231 7.018 12.103 1.00 16.75 62 CYS B N 1
ATOM 1403 C CA A CYS B 1 47 ? 9.485 8.073 11.422 0.60 16.75 62 CYS B CA 1
ATOM 1404 C CA C CYS B 1 47 ? 9.430 8.082 11.503 0.40 17.47 62 CYS B CA 1
ATOM 1405 C C . CYS B 1 47 ? 8.338 7.572 10.553 1.00 17.12 62 CYS B C 1
ATOM 1406 O O . CYS B 1 47 ? 7.512 8.368 10.085 1.00 17.85 62 CYS B O 1
ATOM 1411 N N . ARG B 1 48 ? 8.298 6.255 10.305 1.00 16.68 63 ARG B N 1
ATOM 1412 C CA . ARG B 1 48 ? 7.258 5.697 9.419 1.00 16.02 63 ARG B CA 1
ATOM 1413 C C . ARG B 1 48 ? 5.829 5.885 9.936 1.00 16.26 63 ARG B C 1
ATOM 1414 O O . ARG B 1 48 ? 4.891 5.669 9.178 1.00 15.64 63 ARG B O 1
ATOM 1422 N N . PHE B 1 49 ? 5.651 6.249 11.206 1.00 16.43 64 PHE B N 1
ATOM 1423 C CA . PHE B 1 49 ? 4.307 6.518 11.718 1.00 16.95 64 PHE B CA 1
ATOM 1424 C C . PHE B 1 49 ? 3.574 7.647 10.970 1.00 16.77 64 PHE B C 1
ATOM 1425 O O . PHE B 1 49 ? 2.352 7.752 11.070 1.00 17.22 64 PHE B O 1
ATOM 1433 N N . LEU B 1 50 ? 4.327 8.462 10.220 1.00 16.41 65 LEU B N 1
ATOM 1434 C CA . LEU B 1 50 ? 3.746 9.493 9.361 1.00 16.15 65 LEU B CA 1
ATOM 1435 C C . LEU B 1 50 ? 3.102 8.938 8.090 1.00 15.95 65 LEU B C 1
ATOM 1436 O O . LEU B 1 50 ? 2.400 9.662 7.370 1.00 15.75 65 LEU B O 1
ATOM 1441 N N . GLN B 1 51 ? 3.320 7.663 7.811 1.00 15.41 66 GLN B N 1
ATOM 1442 C CA . GLN B 1 51 ? 2.796 7.0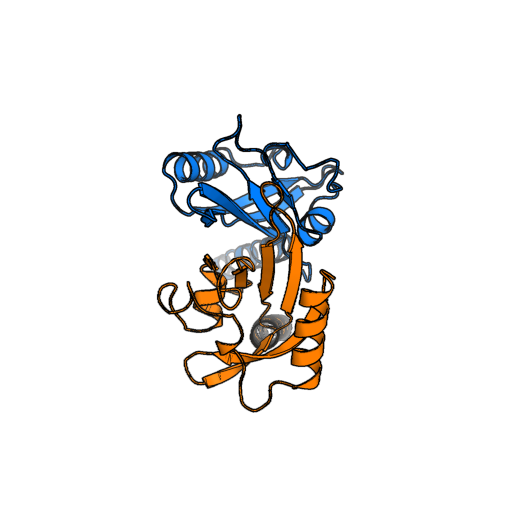84 6.577 1.00 15.76 66 GLN B CA 1
ATOM 1443 C C . GLN B 1 51 ? 1.345 6.670 6.714 1.00 15.77 66 GLN B C 1
ATOM 1444 O O . GLN B 1 51 ? 0.829 6.505 7.822 1.00 16.70 66 GLN B O 1
ATOM 1450 N N . GLY B 1 52 ? 0.677 6.507 5.583 1.00 15.85 67 GLY B N 1
ATOM 1451 C CA . GLY B 1 52 ? -0.732 6.155 5.592 1.00 15.98 67 GLY B CA 1
ATOM 1452 C C . GLY B 1 52 ? -1.200 5.607 4.265 1.00 16.07 67 GLY B C 1
ATOM 1453 O O . GLY B 1 52 ? -0.397 5.143 3.450 1.00 15.78 67 GLY B O 1
ATOM 1454 N N . LYS B 1 53 ? -2.509 5.701 4.044 1.00 16.69 68 LYS B N 1
ATOM 1455 C CA . LYS B 1 53 ? -3.175 4.970 2.963 1.00 17.75 68 LYS B CA 1
ATOM 1456 C C . LYS B 1 53 ? -2.582 5.209 1.570 1.00 17.76 68 LYS B C 1
ATOM 1457 O O . LYS B 1 53 ? -2.387 4.256 0.816 1.00 18.52 68 LYS B O 1
ATOM 1463 N N . HIS B 1 54 ? -2.296 6.471 1.242 1.00 17.95 69 HIS B N 1
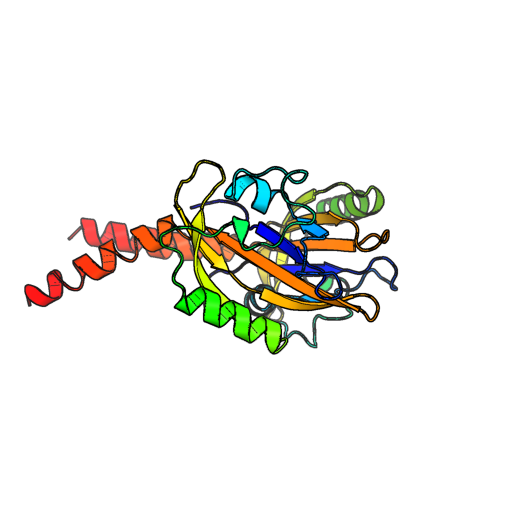ATOM 1464 C CA . HIS B 1 54 ? -1.774 6.820 -0.086 1.00 17.79 69 HIS B CA 1
ATOM 1465 C C . HIS B 1 54 ? -0.279 7.104 -0.167 1.00 17.56 69 HIS B C 1
ATOM 1466 O O . HIS B 1 54 ? 0.194 7.662 -1.158 1.00 18.44 69 HIS B O 1
ATOM 1473 N N . THR B 1 55 ? 0.463 6.726 0.867 1.00 16.52 70 THR B N 1
ATOM 1474 C CA . THR B 1 55 ? 1.920 6.789 0.799 1.00 16.24 70 THR B CA 1
ATOM 1475 C C . THR B 1 55 ? 2.392 5.815 -0.283 1.00 16.61 70 THR B C 1
ATOM 1476 O O . THR B 1 55 ? 2.036 4.633 -0.258 1.00 16.98 70 THR B O 1
ATOM 1480 N N . ASP B 1 56 ? 3.168 6.321 -1.238 1.00 15.93 71 ASP B N 1
ATOM 1481 C CA . ASP B 1 56 ? 3.639 5.507 -2.358 1.00 16.47 71 ASP B CA 1
ATOM 1482 C C . ASP B 1 56 ? 4.686 4.504 -1.860 1.00 16.13 71 ASP B C 1
ATOM 1483 O O . ASP B 1 56 ? 5.781 4.892 -1.431 1.00 15.82 71 ASP B O 1
ATOM 1488 N N . PRO B 1 57 ? 4.362 3.197 -1.923 1.00 16.37 72 PRO B N 1
ATOM 1489 C CA . PRO B 1 57 ? 5.302 2.182 -1.426 1.00 16.86 72 PRO B CA 1
ATOM 1490 C C . PRO B 1 57 ? 6.626 2.185 -2.182 1.00 17.30 72 PRO B C 1
ATOM 1491 O O . PRO B 1 57 ? 7.654 1.801 -1.611 1.00 17.43 72 PRO B O 1
ATOM 1495 N N . ALA B 1 58 ? 6.601 2.624 -3.440 1.00 17.50 73 ALA B N 1
ATOM 1496 C CA . ALA B 1 58 ? 7.820 2.724 -4.238 1.00 18.15 73 ALA B CA 1
ATOM 1497 C C . ALA B 1 58 ? 8.785 3.758 -3.664 1.00 18.12 73 ALA B C 1
ATOM 1498 O O . ALA B 1 58 ? 10.007 3.536 -3.671 1.00 19.31 73 ALA B O 1
ATOM 1500 N N . GLU B 1 59 ? 8.247 4.867 -3.147 1.00 17.95 74 GLU B N 1
ATOM 1501 C CA . GLU B 1 59 ? 9.100 5.890 -2.528 1.00 17.95 74 GLU B CA 1
ATOM 1502 C C . GLU B 1 59 ? 9.596 5.487 -1.149 1.00 17.80 74 GLU B C 1
ATOM 1503 O O . GLU B 1 59 ? 10.716 5.821 -0.777 1.00 18.06 74 GLU B O 1
ATOM 1509 N N . VAL B 1 60 ? 8.781 4.737 -0.414 1.00 17.78 75 VAL B N 1
ATOM 1510 C CA . VAL B 1 60 ? 9.216 4.147 0.859 1.00 18.13 75 VAL B CA 1
ATOM 1511 C C . VAL B 1 60 ? 10.393 3.196 0.611 1.00 18.12 75 VAL B C 1
ATOM 1512 O O . VAL B 1 60 ? 11.377 3.199 1.363 1.00 18.00 75 VAL B O 1
ATOM 1516 N N . ASP B 1 61 ? 10.285 2.398 -0.451 1.00 17.86 76 ASP B N 1
ATOM 1517 C CA . ASP B 1 61 ? 11.380 1.544 -0.914 1.00 18.39 76 ASP B CA 1
ATOM 1518 C C . ASP B 1 61 ? 12.640 2.351 -1.219 1.00 18.62 76 ASP B C 1
ATOM 1519 O O . ASP B 1 61 ? 13.752 1.960 -0.830 1.00 18.88 76 ASP B O 1
ATOM 1524 N N . ASN B 1 62 ? 12.472 3.469 -1.921 1.00 18.53 77 ASN B N 1
ATOM 1525 C CA . ASN B 1 62 ? 13.605 4.314 -2.300 1.00 18.78 77 ASN B CA 1
ATOM 1526 C C . ASN B 1 62 ? 14.284 4.916 -1.075 1.00 18.12 77 ASN B C 1
ATOM 1527 O O . ASN B 1 62 ? 15.508 5.017 -1.035 1.00 18.44 77 ASN B O 1
ATOM 1532 N N . ILE B 1 63 ? 13.492 5.315 -0.079 1.00 17.19 78 ILE B N 1
ATOM 1533 C CA . ILE B 1 63 ? 14.049 5.794 1.193 1.00 17.53 78 ILE B CA 1
ATOM 1534 C C . ILE B 1 63 ? 14.834 4.675 1.889 1.00 17.56 78 ILE B C 1
ATOM 1535 O O . ILE B 1 63 ? 15.990 4.873 2.277 1.00 17.25 78 ILE B O 1
ATOM 1540 N N . ARG B 1 64 ? 14.217 3.498 2.035 1.00 17.87 79 ARG B N 1
ATOM 1541 C CA . ARG B 1 64 ? 14.883 2.340 2.642 1.00 18.67 79 ARG B CA 1
ATOM 1542 C C . ARG B 1 64 ? 16.261 2.100 2.013 1.00 18.45 79 ARG B C 1
ATOM 1543 O O . ARG B 1 64 ? 17.258 1.966 2.728 1.00 18.56 79 ARG B O 1
ATOM 1551 N N . THR B 1 65 ? 16.307 2.093 0.680 1.00 18.46 80 THR B N 1
ATOM 1552 C CA . THR B 1 65 ? 17.549 1.879 -0.071 1.00 18.58 80 THR B CA 1
ATOM 1553 C C . THR B 1 65 ? 18.571 2.993 0.165 1.00 18.91 80 THR B C 1
ATOM 1554 O O . THR B 1 65 ? 19.764 2.712 0.356 1.00 19.01 80 THR B O 1
ATOM 1558 N N . ALA B 1 66 ? 18.112 4.248 0.154 1.00 18.87 81 ALA B N 1
ATOM 1559 C CA . ALA B 1 66 ? 18.996 5.385 0.452 1.00 18.90 81 ALA B CA 1
ATOM 1560 C C . ALA B 1 66 ? 19.646 5.254 1.819 1.00 18.60 81 ALA B C 1
ATOM 1561 O O . ALA B 1 66 ? 20.844 5.542 1.961 1.00 19.28 81 ALA B O 1
ATOM 1563 N N . LEU B 1 67 ? 18.870 4.833 2.825 1.00 18.60 82 LEU B N 1
ATOM 1564 C CA . LEU B 1 67 ? 19.403 4.664 4.177 1.00 18.91 82 LEU B CA 1
ATOM 1565 C C . LEU B 1 67 ? 20.445 3.557 4.219 1.00 19.01 82 LEU B C 1
ATOM 1566 O O . LEU B 1 67 ? 21.508 3.728 4.817 1.00 19.05 82 LEU B O 1
ATOM 1571 N N . GLN B 1 68 ? 20.148 2.438 3.553 1.00 18.95 83 GLN B N 1
ATOM 1572 C CA . GLN B 1 68 ? 21.085 1.319 3.467 1.00 19.30 83 GLN B CA 1
ATOM 1573 C C . GLN B 1 68 ? 22.405 1.743 2.842 1.00 19.01 83 GLN B C 1
ATOM 1574 O O . GLN B 1 68 ? 23.474 1.317 3.277 1.00 19.60 83 GLN B O 1
ATOM 1580 N N . ASN B 1 69 ? 22.315 2.583 1.813 1.00 19.05 84 ASN B N 1
ATOM 1581 C CA . ASN B 1 69 ? 23.476 2.982 1.026 1.00 19.16 84 ASN B CA 1
ATOM 1582 C C . ASN B 1 69 ? 24.096 4.296 1.488 1.00 19.34 84 ASN B C 1
ATOM 1583 O O . ASN B 1 69 ? 25.068 4.764 0.889 1.00 19.00 84 ASN B O 1
ATOM 1588 N N . LYS B 1 70 ? 23.537 4.874 2.549 1.00 19.79 85 LYS B N 1
ATOM 1589 C CA . LYS B 1 70 ? 23.990 6.169 3.098 1.00 19.72 85 LYS B CA 1
ATOM 1590 C C . LYS B 1 70 ? 24.130 7.238 2.003 1.00 20.14 85 LYS B C 1
ATOM 1591 O O . LYS B 1 70 ? 25.164 7.909 1.870 1.00 21.50 85 LYS B O 1
ATOM 1597 N N . GLU B 1 71 ? 23.076 7.356 1.203 1.00 20.14 86 GLU B N 1
ATOM 1598 C CA . GLU B 1 71 ? 22.985 8.345 0.140 1.00 20.63 86 GLU B CA 1
ATOM 1599 C C . GLU B 1 71 ? 21.956 9.389 0.554 1.00 19.69 86 GLU B C 1
ATOM 1600 O O . GLU B 1 71 ? 20.849 9.031 0.984 1.00 19.71 86 GLU B O 1
ATOM 1606 N N . PRO B 1 72 ? 22.291 10.686 0.421 1.00 19.41 87 PRO B N 1
ATOM 1607 C CA . PRO B 1 72 ? 21.240 11.662 0.703 1.00 19.48 87 PRO B CA 1
ATOM 1608 C C . PRO B 1 72 ? 20.073 11.468 -0.259 1.00 19.32 87 PRO B C 1
ATOM 1609 O O . PRO B 1 72 ? 20.269 11.041 -1.399 1.00 19.50 87 PRO B O 1
ATOM 1613 N N . VAL B 1 73 ? 18.865 11.742 0.219 1.00 19.00 88 VAL B N 1
ATOM 1614 C CA . VAL B 1 73 ? 17.671 11.589 -0.611 1.00 18.95 88 VAL B CA 1
ATOM 1615 C C . VAL B 1 73 ? 16.681 12.711 -0.327 1.00 18.90 88 VAL B C 1
ATOM 1616 O O . VAL B 1 73 ? 16.510 13.102 0.824 1.00 18.32 88 VAL B O 1
ATOM 1620 N N . THR B 1 74 ? 16.064 13.242 -1.382 1.00 18.35 89 THR B N 1
ATOM 1621 C CA . THR B 1 74 ? 14.978 14.218 -1.281 1.00 18.25 89 THR B CA 1
ATOM 1622 C C . THR B 1 74 ? 13.834 13.648 -2.092 1.00 18.23 89 THR B C 1
ATOM 1623 O O . THR B 1 74 ? 13.995 13.346 -3.273 1.00 18.34 89 THR B O 1
ATOM 1627 N N . VAL B 1 75 ? 12.681 13.504 -1.453 1.00 17.40 90 VAL B N 1
ATOM 1628 C CA . VAL B 1 75 ? 11.522 12.878 -2.085 1.00 17.75 90 VAL B CA 1
ATOM 1629 C C . VAL B 1 75 ? 10.237 13.548 -1.613 1.00 17.75 90 VAL B C 1
ATOM 1630 O O . VAL B 1 75 ? 10.136 13.915 -0.449 1.00 17.10 90 VAL B O 1
ATOM 1634 N N . GLN B 1 76 ? 9.261 13.698 -2.510 1.00 17.32 91 GLN B N 1
ATOM 1635 C CA . GLN B 1 76 ? 7.915 14.121 -2.097 1.00 17.78 91 GLN B CA 1
ATOM 1636 C C . GLN B 1 76 ? 7.041 12.903 -1.824 1.00 17.51 91 GLN B C 1
ATOM 1637 O O . GLN B 1 76 ? 6.878 12.023 -2.671 1.00 18.46 91 GLN B O 1
ATOM 1643 N N . ILE B 1 77 ? 6.496 12.863 -0.616 1.00 16.94 92 ILE B N 1
ATOM 1644 C CA . ILE B 1 77 ? 5.760 11.699 -0.146 1.00 16.90 92 ILE B CA 1
ATOM 1645 C C . ILE B 1 77 ? 4.502 12.128 0.616 1.00 16.37 92 ILE B C 1
ATOM 1646 O O . ILE B 1 77 ? 4.513 13.139 1.321 1.00 15.71 92 ILE B O 1
ATOM 1651 N N . GLN B 1 78 ? 3.404 11.384 0.449 1.00 15.43 93 GLN B N 1
ATOM 1652 C CA . GLN B 1 78 ? 2.195 11.662 1.214 1.00 15.73 93 GLN B CA 1
ATOM 1653 C C . GLN B 1 78 ? 2.330 11.126 2.623 1.00 15.60 93 GLN B C 1
ATOM 1654 O O . GLN B 1 78 ? 2.632 9.944 2.831 1.00 16.17 93 GLN B O 1
ATOM 1660 N N . ASN B 1 79 ? 2.089 12.010 3.585 1.00 15.19 94 ASN B N 1
ATOM 1661 C CA . ASN B 1 79 ? 2.153 11.697 5.002 1.00 15.48 94 ASN B CA 1
ATOM 1662 C C . ASN B 1 79 ? 0.861 12.158 5.673 1.00 15.18 94 ASN B C 1
ATOM 1663 O O . ASN B 1 79 ? 0.010 12.792 5.027 1.00 15.18 94 ASN B O 1
ATOM 1668 N N . TYR B 1 80 ? 0.704 11.818 6.950 1.00 15.37 95 TYR B N 1
ATOM 1669 C CA . TYR B 1 80 ? -0.560 11.991 7.661 1.00 15.65 95 TYR B CA 1
ATOM 1670 C C . TYR B 1 80 ? -0.295 12.519 9.060 1.00 16.45 95 TYR B C 1
ATOM 1671 O O . TYR B 1 80 ? 0.597 12.035 9.759 1.00 16.50 95 TYR B O 1
ATOM 1680 N N . LYS B 1 81 ? -1.061 13.538 9.446 1.00 16.46 96 LYS B N 1
ATOM 1681 C CA . LYS B 1 81 ? -0.987 14.100 10.782 1.00 16.33 96 LYS B CA 1
ATOM 1682 C C . LYS B 1 81 ? -1.686 13.164 11.763 1.00 16.25 96 LYS B C 1
ATOM 1683 O O . LYS B 1 81 ? -2.389 12.228 11.350 1.00 16.71 96 LYS B O 1
ATOM 1689 N N . LYS B 1 82 ? -1.504 13.422 13.058 1.00 16.31 97 LYS B N 1
ATOM 1690 C CA . LYS B 1 82 ? -2.179 12.635 14.093 1.00 16.63 97 LYS B CA 1
ATOM 1691 C C . LYS B 1 82 ? -3.690 12.579 13.881 1.00 16.86 97 LYS B C 1
ATOM 1692 O O . LYS B 1 82 ? -4.316 11.529 14.103 1.00 17.59 97 LYS B O 1
ATOM 1698 N N . ASP B 1 83 ? -4.271 13.700 13.460 1.00 16.50 98 ASP B N 1
ATOM 1699 C CA . ASP B 1 83 ? -5.723 13.765 13.251 1.00 16.12 98 ASP B CA 1
ATOM 1700 C C . ASP B 1 83 ? -6.190 13.170 11.905 1.00 15.99 98 ASP B C 1
ATOM 1701 O O . ASP B 1 83 ? -7.386 13.255 11.573 1.00 16.34 98 ASP B O 1
ATOM 1706 N N . GLY B 1 84 ? -5.253 12.593 11.142 1.00 16.08 99 GLY B N 1
ATOM 1707 C CA . GLY B 1 84 ? -5.552 11.907 9.875 1.00 15.68 99 GLY B CA 1
ATOM 1708 C C . GLY B 1 84 ? -5.431 12.744 8.604 1.00 16.19 99 GLY B C 1
ATOM 1709 O O . GLY B 1 84 ? -5.607 12.227 7.496 1.00 16.15 99 GLY B O 1
ATOM 1710 N N . THR B 1 85 ? -5.158 14.041 8.760 1.00 15.87 100 THR B N 1
ATOM 1711 C CA . THR B 1 85 ? -5.036 14.952 7.620 1.00 16.13 100 THR B CA 1
ATOM 1712 C C . THR B 1 85 ? -3.828 14.596 6.767 1.00 15.87 100 THR B C 1
ATOM 1713 O O . THR B 1 85 ? -2.703 14.519 7.272 1.00 16.08 100 THR B O 1
ATOM 1717 N N . MET B 1 86 ? -4.056 14.391 5.474 1.00 16.16 101 MET B N 1
ATOM 1718 C CA . MET B 1 86 ? -2.959 14.157 4.542 1.00 16.49 101 MET B CA 1
ATOM 1719 C C . MET B 1 86 ? -2.236 15.458 4.219 1.00 16.10 101 MET B C 1
ATOM 1720 O O . MET B 1 86 ? -2.854 16.489 3.958 1.00 16.60 101 MET B O 1
ATOM 1725 N N . PHE B 1 87 ? -0.912 15.405 4.260 1.00 15.69 102 PHE B N 1
ATOM 1726 C CA . PHE B 1 87 ? -0.105 16.467 3.682 1.00 15.91 102 PHE B CA 1
ATOM 1727 C C . PHE B 1 87 ? 1.007 15.896 2.818 1.00 15.32 102 PHE B C 1
ATOM 1728 O O . PHE B 1 87 ? 1.520 14.807 3.088 1.00 15.45 102 PHE B O 1
ATOM 1736 N N . TRP B 1 88 ? 1.352 16.631 1.770 1.00 14.82 103 TRP B N 1
ATOM 1737 C CA . TRP B 1 88 ? 2.527 16.313 0.976 1.00 15.04 103 TRP B CA 1
ATOM 1738 C C . TRP B 1 88 ? 3.757 16.826 1.697 1.00 15.47 103 TRP B C 1
ATOM 1739 O O . TRP B 1 88 ? 3.837 18.003 2.071 1.00 15.67 103 TRP B O 1
ATOM 1750 N N . ASN B 1 89 ? 4.702 15.914 1.897 1.00 14.94 104 ASN B N 1
ATOM 1751 C CA . ASN B 1 89 ? 5.938 16.155 2.598 1.00 15.41 104 ASN B CA 1
ATOM 1752 C C . ASN B 1 89 ? 7.108 16.105 1.619 1.00 15.49 104 ASN B C 1
ATOM 1753 O O . ASN B 1 89 ? 7.370 15.047 1.033 1.00 15.85 104 ASN B O 1
ATOM 1758 N N . GLU B 1 90 ? 7.778 17.238 1.392 1.00 15.68 105 GLU B N 1
ATOM 1759 C CA A GLU B 1 90 ? 9.064 17.214 0.710 0.60 15.86 105 GLU B CA 1
ATOM 1760 C CA B GLU B 1 90 ? 9.064 17.217 0.709 0.40 15.68 105 GLU B CA 1
ATOM 1761 C C . GLU B 1 90 ? 10.106 16.895 1.768 1.00 15.67 105 GLU B C 1
ATOM 1762 O O . GLU B 1 90 ? 10.450 17.746 2.584 1.00 15.85 105 GLU B O 1
ATOM 1773 N N . LEU B 1 91 ? 10.560 15.647 1.750 1.00 15.21 106 LEU B N 1
ATOM 1774 C CA . LEU B 1 91 ? 11.425 15.083 2.767 1.00 15.77 106 LEU B CA 1
ATOM 1775 C C . LEU B 1 91 ? 12.852 14.996 2.274 1.00 15.95 106 LEU B C 1
ATOM 1776 O O . LEU B 1 91 ? 13.125 14.457 1.198 1.00 15.50 106 LEU B O 1
ATOM 1781 N N . ASN B 1 92 ? 13.774 15.520 3.072 1.00 15.30 107 ASN B N 1
ATOM 1782 C CA . ASN B 1 92 ? 15.200 15.366 2.812 1.00 16.09 107 ASN B CA 1
ATOM 1783 C C . ASN B 1 92 ? 15.837 14.579 3.948 1.00 16.25 107 ASN B C 1
ATOM 1784 O O . ASN B 1 92 ? 15.599 14.875 5.130 1.00 17.37 107 ASN B O 1
ATOM 1789 N N . ILE B 1 93 ? 16.613 13.558 3.595 1.00 16.10 108 ILE B N 1
ATOM 1790 C CA . ILE B 1 93 ? 17.341 12.776 4.594 1.00 16.20 108 ILE B CA 1
ATOM 1791 C C . ILE B 1 93 ? 18.829 12.833 4.271 1.00 15.80 108 ILE B C 1
ATOM 1792 O O . ILE B 1 93 ? 19.223 12.623 3.120 1.00 16.96 108 ILE B O 1
ATOM 1797 N N . ASP B 1 94 ? 19.643 13.139 5.278 1.00 15.96 109 ASP B N 1
ATOM 1798 C CA . ASP B 1 94 ? 21.080 13.273 5.095 1.00 16.34 109 ASP B CA 1
ATOM 1799 C C . ASP B 1 94 ? 21.798 12.365 6.087 1.00 17.18 109 ASP B C 1
ATOM 1800 O O . ASP B 1 94 ? 21.630 12.518 7.298 1.00 16.79 109 ASP B O 1
ATOM 1805 N N . PRO B 1 95 ? 22.596 11.406 5.589 1.00 18.51 110 PRO B N 1
ATOM 1806 C CA . PRO B 1 95 ? 23.384 10.598 6.498 1.00 19.97 110 PRO B CA 1
ATOM 1807 C C . PRO B 1 95 ? 24.556 11.434 6.958 1.00 20.96 110 PRO B C 1
ATOM 1808 O O . PRO B 1 95 ? 25.079 12.239 6.181 1.00 22.23 110 PRO B O 1
ATOM 1812 N N . MET B 1 96 ? 24.958 11.273 8.208 1.00 21.45 111 MET B N 1
ATOM 1813 C CA . MET B 1 96 ? 26.047 12.071 8.738 1.00 22.98 111 MET B CA 1
ATOM 1814 C C . MET B 1 96 ? 26.724 11.320 9.868 1.00 24.05 111 MET B C 1
ATOM 1815 O O . MET B 1 96 ? 26.305 10.208 10.208 1.00 22.09 111 MET B O 1
ATOM 1820 N N . GLU B 1 97 ? 27.774 11.915 10.428 1.00 25.43 112 GLU B N 1
ATOM 1821 C CA A GLU B 1 97 ? 28.521 11.283 11.506 0.80 26.60 112 GLU B CA 1
ATOM 1822 C CA B GLU B 1 97 ? 28.547 11.285 11.497 0.20 26.54 112 GLU B CA 1
ATOM 1823 C C . GLU B 1 97 ? 28.738 12.200 12.710 1.00 27.31 112 GLU B C 1
ATOM 1824 O O . GLU B 1 97 ? 28.990 13.399 12.560 1.00 28.15 112 GLU B O 1
ATOM 1835 N N . ILE B 1 98 ? 28.618 11.622 13.903 1.00 28.22 113 ILE B N 1
ATOM 1836 C CA . ILE B 1 98 ? 28.912 12.305 15.164 1.00 29.28 113 ILE B CA 1
ATOM 1837 C C . ILE B 1 98 ? 29.745 11.334 16.000 1.00 29.65 113 ILE B C 1
ATOM 1838 O O . ILE B 1 98 ? 29.286 10.233 16.331 1.00 29.96 113 ILE B O 1
ATOM 1843 N N . GLU B 1 99 ? 30.965 11.756 16.329 1.00 29.99 114 GLU B N 1
ATOM 1844 C CA . GLU B 1 99 ? 31.965 10.923 17.012 1.00 30.18 114 GLU B CA 1
ATOM 1845 C C . GLU B 1 99 ? 32.119 9.538 16.384 1.00 29.72 114 GLU B C 1
ATOM 1846 O O . GLU B 1 99 ? 32.035 8.512 17.068 1.00 29.82 114 GLU B O 1
ATOM 1852 N N . ASP B 1 100 ? 32.342 9.535 15.070 1.00 29.08 115 ASP B N 1
ATOM 1853 C CA . ASP B 1 100 ? 32.558 8.320 14.279 1.00 28.32 115 ASP B CA 1
ATOM 1854 C C . ASP B 1 100 ? 31.417 7.293 14.360 1.00 27.05 115 ASP B C 1
ATOM 1855 O O . ASP B 1 100 ? 31.635 6.095 14.171 1.00 27.21 115 ASP B O 1
ATOM 1860 N N . LYS B 1 101 ? 30.203 7.779 14.636 1.00 25.06 116 LYS B N 1
ATOM 1861 C CA . LYS B 1 101 ? 28.980 6.974 14.545 1.00 23.20 116 LYS B CA 1
ATOM 1862 C C . LYS B 1 101 ? 28.018 7.633 13.561 1.00 21.43 116 LYS B C 1
ATOM 1863 O O . LYS B 1 101 ? 27.941 8.852 13.491 1.00 20.95 116 LYS B O 1
ATOM 1869 N N . THR B 1 102 ? 27.286 6.817 12.812 1.00 19.81 117 THR B N 1
ATOM 1870 C CA . THR B 1 102 ? 26.333 7.305 11.816 1.00 18.83 117 THR B CA 1
ATOM 1871 C C . THR B 1 102 ? 25.020 7.770 12.456 1.00 17.22 117 THR B C 1
ATOM 1872 O O . THR B 1 102 ? 24.491 7.109 13.352 1.00 16.29 117 THR B O 1
ATOM 1876 N N . TYR B 1 103 ? 24.497 8.906 11.987 1.00 15.88 118 TYR B N 1
ATOM 1877 C CA . TYR B 1 103 ? 23.137 9.354 12.321 1.00 14.93 118 TYR B CA 1
ATOM 1878 C C . TYR B 1 103 ? 22.460 9.804 11.045 1.00 14.33 118 TYR B C 1
ATOM 1879 O O . TYR B 1 103 ? 23.120 9.983 10.018 1.00 15.01 118 TYR B O 1
ATOM 1888 N N . PHE B 1 104 ? 21.140 9.948 11.093 1.00 13.88 119 PHE B N 1
ATOM 1889 C CA . PHE B 1 104 ? 20.414 10.507 9.961 1.00 14.47 119 PHE B CA 1
ATOM 1890 C C . PHE B 1 104 ? 19.677 11.756 10.401 1.00 14.74 119 PHE B C 1
ATOM 1891 O O . PHE B 1 104 ? 19.029 11.756 11.444 1.00 14.35 119 PHE B O 1
ATOM 1899 N N . VAL B 1 105 ? 19.791 12.822 9.595 1.00 14.15 120 VAL B N 1
ATOM 1900 C CA . VAL B 1 105 ? 19.050 14.063 9.826 1.00 14.91 120 VAL B CA 1
ATOM 1901 C C . VAL B 1 105 ? 17.930 14.094 8.795 1.00 14.42 120 VAL B C 1
ATOM 1902 O O . VAL B 1 105 ? 18.172 13.911 7.597 1.00 14.76 120 VAL B O 1
ATOM 1906 N N . GLY B 1 106 ? 16.697 14.305 9.253 1.00 14.99 121 GLY B N 1
ATOM 1907 C CA . GLY B 1 106 ? 15.567 14.425 8.350 1.00 15.20 121 GLY B CA 1
ATOM 1908 C C . GLY B 1 106 ? 14.964 15.818 8.438 1.00 15.09 121 GLY B C 1
ATOM 1909 O O . GLY B 1 106 ? 14.838 16.370 9.525 1.00 15.38 121 GLY B O 1
ATOM 1910 N N . ILE B 1 107 ? 14.604 16.378 7.286 1.00 14.18 122 ILE B N 1
ATOM 1911 C CA . ILE B 1 107 ? 13.930 17.667 7.233 1.00 14.60 122 ILE B CA 1
ATOM 1912 C C . ILE B 1 107 ? 12.640 17.469 6.458 1.00 14.66 122 ILE B C 1
ATOM 1913 O O . ILE B 1 107 ? 12.657 17.006 5.323 1.00 15.19 122 ILE B O 1
ATOM 1918 N N . GLN B 1 108 ? 11.527 17.775 7.113 1.00 15.01 123 GLN B N 1
ATOM 1919 C CA . GLN B 1 108 ? 10.188 17.683 6.538 1.00 15.65 123 GLN B CA 1
ATOM 1920 C C . GLN B 1 108 ? 9.660 19.056 6.165 1.00 15.77 123 GLN B C 1
ATOM 1921 O O . GLN B 1 108 ? 9.698 19.984 6.968 1.00 16.23 123 GLN B O 1
ATOM 1927 N N . ASN B 1 109 ? 9.138 19.165 4.953 1.00 16.42 124 ASN B N 1
ATOM 1928 C CA . ASN B 1 109 ? 8.571 20.418 4.467 1.00 17.36 124 ASN B CA 1
ATOM 1929 C C . ASN B 1 109 ? 7.142 20.142 4.050 1.00 16.85 124 ASN B C 1
ATOM 1930 O O . ASN B 1 109 ? 6.898 19.344 3.138 1.00 16.06 124 ASN B O 1
ATOM 1935 N N . ASP B 1 110 ? 6.192 20.782 4.723 1.00 15.84 125 ASP B N 1
ATOM 1936 C CA . ASP B 1 110 ? 4.790 20.602 4.387 1.00 15.72 125 ASP B CA 1
ATOM 1937 C C . ASP B 1 110 ? 4.434 21.496 3.197 1.00 15.88 125 ASP B C 1
ATOM 1938 O O . ASP B 1 110 ? 4.104 22.679 3.356 1.00 16.40 125 ASP B O 1
ATOM 1943 N N . ILE B 1 111 ? 4.506 20.923 2.000 1.00 15.29 126 ILE B N 1
ATOM 1944 C CA . ILE B 1 111 ? 4.282 21.709 0.790 1.00 15.25 126 ILE B CA 1
ATOM 1945 C C . ILE B 1 111 ? 2.807 22.005 0.555 1.00 15.11 126 ILE B C 1
ATOM 1946 O O . ILE B 1 111 ? 2.478 23.009 -0.063 1.00 15.16 126 ILE B O 1
ATOM 1951 N N . THR B 1 112 ? 1.927 21.151 1.069 1.00 15.04 127 THR B N 1
ATOM 1952 C CA . THR B 1 112 ? 0.493 21.442 1.066 1.00 14.62 127 THR B CA 1
ATOM 1953 C C . THR B 1 112 ? 0.208 22.771 1.774 1.00 15.18 127 THR B C 1
ATOM 1954 O O . THR B 1 112 ? -0.423 23.668 1.197 1.00 15.35 127 THR B O 1
ATOM 1958 N N . LYS B 1 113 ? 0.680 22.884 3.016 1.00 15.23 128 LYS B N 1
ATOM 1959 C CA . LYS B 1 113 ? 0.490 24.094 3.810 1.00 15.58 128 LYS B CA 1
ATOM 1960 C C . LYS B 1 113 ? 1.168 25.287 3.138 1.00 15.81 128 LYS B C 1
ATOM 1961 O O . LYS B 1 113 ? 0.598 26.377 3.104 1.00 15.25 128 LYS B O 1
ATOM 1967 N N . GLN B 1 114 ? 2.374 25.079 2.609 1.00 15.94 129 GLN B N 1
ATOM 1968 C CA . GLN B 1 114 ? 3.135 26.151 1.976 1.00 16.32 129 GLN B CA 1
ATOM 1969 C C . GLN B 1 114 ? 2.325 26.724 0.822 1.00 16.32 129 GLN B C 1
ATOM 1970 O O . GLN B 1 114 ? 2.195 27.937 0.706 1.00 16.54 129 GLN B O 1
ATOM 1976 N N . LYS B 1 115 ? 1.745 25.846 0.008 1.00 16.83 130 LYS B N 1
ATOM 1977 C CA . LYS B 1 115 ? 0.886 26.253 -1.106 1.00 17.58 130 LYS B CA 1
ATOM 1978 C C . LYS B 1 115 ? -0.346 27.030 -0.651 1.00 17.62 130 LYS B C 1
ATOM 1979 O O . LYS B 1 115 ? -0.655 28.081 -1.210 1.00 17.94 130 LYS B O 1
ATOM 1985 N N . GLU B 1 116 ? -1.037 26.513 0.364 1.00 17.88 131 GLU B N 1
ATOM 1986 C CA . GLU B 1 116 ? -2.229 27.168 0.899 1.00 18.38 131 GLU B CA 1
ATOM 1987 C C . GLU B 1 116 ? -1.878 28.576 1.371 1.00 18.17 131 GLU B C 1
ATOM 1988 O O . GLU B 1 116 ? -2.539 29.540 0.986 1.00 18.49 131 GLU B O 1
ATOM 1994 N N . TYR B 1 117 ? -0.825 28.692 2.183 1.00 18.04 132 TYR B N 1
ATOM 1995 C CA . TYR B 1 117 ? -0.460 29.970 2.792 1.00 18.08 132 TYR B CA 1
ATOM 1996 C C . TYR B 1 117 ? -0.001 30.979 1.749 1.00 18.09 132 TYR B C 1
ATOM 1997 O O . TYR B 1 117 ? -0.343 32.162 1.836 1.00 18.47 132 TYR B O 1
ATOM 2006 N N . GLU B 1 118 ? 0.766 30.516 0.763 1.00 17.57 133 GLU B N 1
ATOM 2007 C CA . GLU B 1 118 ? 1.200 31.381 -0.330 1.00 18.08 133 GLU B CA 1
ATOM 2008 C C . GLU B 1 118 ? 0.017 31.891 -1.156 1.00 18.08 133 GLU B C 1
ATOM 2009 O O . GLU B 1 118 ? 0.013 33.051 -1.578 1.00 18.02 133 GLU B O 1
ATOM 2015 N N . LYS B 1 119 ? -0.995 31.047 -1.357 1.00 18.25 134 LYS B N 1
ATOM 2016 C CA . LYS B 1 119 ? -2.190 31.449 -2.100 1.00 18.53 134 LYS B CA 1
ATOM 2017 C C . LYS B 1 119 ? -2.935 32.572 -1.379 1.00 18.49 134 LYS B C 1
ATOM 2018 O O . LYS B 1 119 ? -3.363 33.542 -2.014 1.00 18.58 134 LYS B O 1
ATOM 2024 N N . LEU B 1 120 ? -3.085 32.442 -0.059 1.00 18.56 135 LEU B N 1
ATOM 2025 C CA . LEU B 1 120 ? -3.748 33.473 0.750 1.00 18.28 135 LEU B CA 1
ATOM 2026 C C . LEU B 1 120 ? -3.096 34.841 0.571 1.00 18.43 135 LEU B C 1
ATOM 2027 O O . LEU B 1 120 ? -3.795 35.851 0.371 1.00 17.78 135 LEU B O 1
ATOM 2032 N N . LEU B 1 121 ? -1.764 34.869 0.634 1.00 18.45 136 LEU B N 1
ATOM 2033 C CA . LEU B 1 121 ? -1.013 36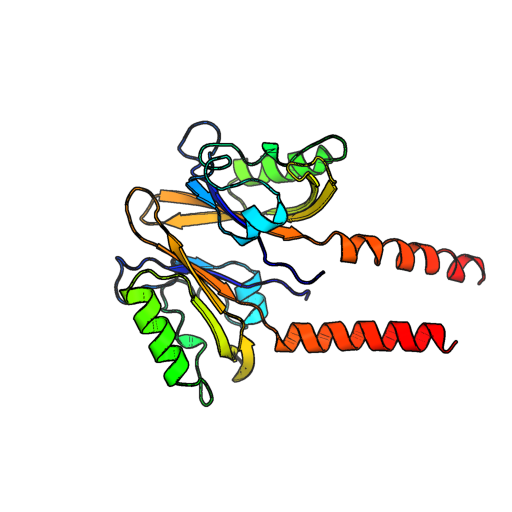.112 0.493 1.00 18.55 136 LEU B CA 1
ATOM 2034 C C . LEU B 1 121 ? -1.131 36.674 -0.916 1.00 18.85 136 LEU B C 1
ATOM 2035 O O . LEU B 1 121 ? -1.365 37.871 -1.087 1.00 18.80 136 LEU B O 1
ATOM 2040 N N . GLU B 1 122 ? -0.965 35.812 -1.917 1.00 18.95 137 GLU B N 1
ATOM 2041 C CA . GLU B 1 122 ? -1.028 36.214 -3.318 1.00 19.74 137 GLU B CA 1
ATOM 2042 C C . GLU B 1 122 ? -2.390 36.833 -3.651 1.00 19.17 137 GLU B C 1
ATOM 2043 O O . GLU B 1 122 ? -2.465 37.873 -4.315 1.00 19.02 137 GLU B O 1
ATOM 2049 N N . ASP B 1 123 ? -3.457 36.211 -3.156 1.00 19.16 138 ASP B N 1
ATOM 2050 C CA . ASP B 1 123 ? -4.825 36.705 -3.373 1.00 19.16 138 ASP B CA 1
ATOM 2051 C C . ASP B 1 123 ? -5.093 38.055 -2.699 1.00 19.00 138 ASP B C 1
ATOM 2052 O O . ASP B 1 123 ? -5.750 38.929 -3.290 1.00 19.13 138 ASP B O 1
ATOM 2057 N N . SER B 1 124 ? -4.601 38.218 -1.468 1.00 18.71 139 SER B N 1
ATOM 2058 C CA . SER B 1 124 ? -4.749 39.478 -0.724 1.00 18.90 139 SER B CA 1
ATOM 2059 C C . SER B 1 124 ? -4.034 40.620 -1.426 1.00 19.18 139 SER B C 1
ATOM 2060 O O . SER B 1 124 ? -4.582 41.718 -1.543 1.00 18.79 139 SER B O 1
ATOM 2063 N N . LEU B 1 125 ? -2.816 40.354 -1.898 1.00 19.41 140 LEU B N 1
ATOM 2064 C CA . LEU B 1 125 ? -2.036 41.352 -2.625 1.00 19.87 140 LEU B CA 1
ATOM 2065 C C . LEU B 1 125 ? -2.745 41.775 -3.916 1.00 20.10 140 LEU B C 1
ATOM 2066 O O . LEU B 1 125 ? -2.769 42.961 -4.251 1.00 20.35 140 LEU B O 1
ATOM 2071 N N . THR B 1 126 ? -3.342 40.807 -4.614 1.00 20.20 141 THR B N 1
ATOM 2072 C CA . THR B 1 126 ? -4.137 41.078 -5.815 1.00 20.27 141 THR B CA 1
ATOM 2073 C C . THR B 1 126 ? -5.371 41.922 -5.483 1.00 20.56 141 THR B C 1
ATOM 2074 O O . THR B 1 126 ? -5.707 42.859 -6.213 1.00 20.09 141 THR B O 1
ATOM 2078 N N . GLU B 1 127 ? -6.033 41.597 -4.374 1.00 20.62 142 GLU B N 1
ATOM 2079 C CA . GLU B 1 127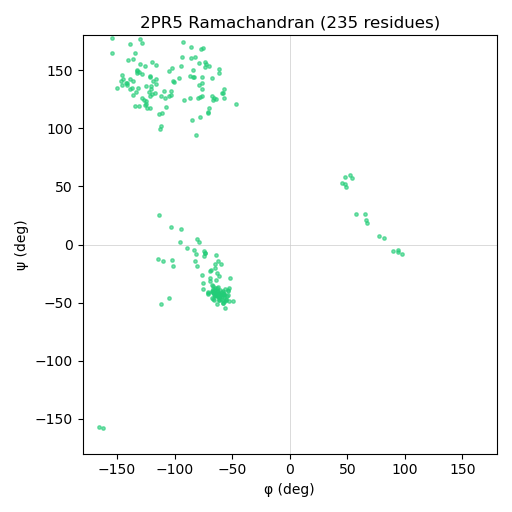 ? -7.192 42.357 -3.912 1.00 21.22 142 GLU B CA 1
ATOM 2080 C C . GLU B 1 127 ? -6.846 43.820 -3.658 1.00 21.28 142 GLU B C 1
ATOM 2081 O O . GLU B 1 127 ? -7.628 44.709 -3.999 1.00 21.26 142 GLU B O 1
ATOM 2087 N N . ILE B 1 128 ? -5.675 44.057 -3.065 1.00 21.53 143 ILE B N 1
ATOM 2088 C CA . ILE B 1 128 ? -5.197 45.415 -2.772 1.00 21.67 143 ILE B CA 1
ATOM 2089 C C . ILE B 1 128 ? -5.025 46.234 -4.052 1.00 21.96 143 ILE B C 1
ATOM 2090 O O . ILE B 1 128 ? -5.494 47.376 -4.132 1.00 21.92 143 ILE B O 1
ATOM 2095 N N . THR B 1 129 ? -4.370 45.651 -5.055 1.00 22.50 144 THR B N 1
ATOM 2096 C CA . THR B 1 129 ? -4.154 46.365 -6.316 1.00 23.12 144 THR B CA 1
ATOM 2097 C C . THR B 1 129 ? -5.475 46.673 -7.039 1.00 23.32 144 THR B C 1
ATOM 2098 O O . THR B 1 129 ? -5.588 47.699 -7.716 1.00 23.12 144 THR B O 1
ATOM 2102 N N . ALA B 1 130 ? -6.470 45.802 -6.859 1.00 23.52 145 ALA B N 1
ATOM 2103 C CA . ALA B 1 130 ? -7.811 46.003 -7.423 1.00 24.05 145 ALA B CA 1
ATOM 2104 C C . ALA B 1 130 ? -8.534 47.220 -6.832 1.00 24.39 145 ALA B C 1
ATOM 2105 O O . ALA B 1 130 ? -9.480 47.740 -7.431 1.00 24.42 145 ALA B O 1
ATOM 2107 N N . LEU B 1 131 ? -8.096 47.666 -5.657 1.00 24.78 146 LEU B N 1
ATOM 2108 C CA . LEU B 1 131 ? -8.577 48.928 -5.108 1.00 25.16 146 LEU B CA 1
ATOM 2109 C C . LEU B 1 131 ? -7.839 50.107 -5.739 1.00 25.08 146 LEU B C 1
ATOM 2110 O O . LEU B 1 131 ? -8.121 51.266 -5.429 1.00 25.48 146 LEU B O 1
#

Solvent-accessible surface area: 14576 Å² total; per-residue (Å²): 50,145,91,156,13,0,0,5,0,10,5,46,82,95,170,78,28,15,2,46,16,12,12,101,4,0,10,93,8,0,40,34,103,38,166,58,0,90,54,92,33,36,128,47,6,62,36,186,109,11,72,98,53,46,28,66,74,20,138,79,9,49,154,84,100,97,86,20,80,10,72,3,31,6,36,58,116,113,49,73,72,2,56,1,26,16,28,19,14,29,9,86,4,89,148,71,47,5,14,1,4,10,4,39,15,11,28,109,69,54,101,112,79,137,119,75,113,63,59,120,95,102,104,85,88,145,141,137,86,52,78,25,0,0,3,0,9,1,49,80,78,170,80,29,10,1,36,11,10,6,92,1,0,14,57,7,0,42,35,109,51,164,54,0,79,56,94,30,37,124,46,5,62,34,184,112,16,70,98,55,50,32,66,79,20,119,67,10,48,126,92,119,100,84,26,84,14,92,4,32,6,37,41,113,122,48,66,71,2,94,1,64,20,46,19,31,26,15,104,6,116,134,128,26,7,14,2,4,21,4,49,9,25,41,32,44,141,99,71,70,135,123,83,110,63,54,55,75,118,108,110,87,187

Foldseek 3Di:
DDADKKKWKFAPVDPQGFTQDIDVSCCVVAVDDPVRRGGDHPCQFDDDQFDVVVVVQVVVCVVVQHKDWDFTWGAHPVGDIFTWGKIKHWDDDPNGIMIMMMTDGCRVVVVVVVVVVVVVVVVVVVD/DDFDKKKFKFAPVDPQGATQDIDVNVCVVAVDDPVRRGPDHPCQFDDDPWDVVVVVVVVVCVVVQHKDWDWTWGAHPVGDIFTWGKIWHWDDDPNGIMIMIITGGVVVVVVVVVVVVVVVVVVVVD

Nearest PDB structures (foldseek):
  2pr6-assembly1_A  TM=1.002E+00  e=9.024E-24  Bacillus subtilis
  4gcz-assembly1_B  TM=9.362E-01  e=1.121E-20  Bacillus subtilis subsp. subtilis str. 168
  4gcz-assembly1_A  TM=9.565E-01  e=8.435E-20  Bacillus subtilis subsp. subtilis str. 168
  6ph2-assembly2_D  TM=9.678E-01  e=1.301E-13  Brucella melitensis bv. 1 str. 16M
  8c05-assembly1_A-2  TM=9.633E-01  e=1.226E-13  Methylotenera sp.

Organism: Bacillus subtilis (strain 168) (NCBI:txid224308)

Sequence (253 aa):
DHHVRVGVVITDPALEDNPIVYVNQGFVQMTGYETTEEILGKKNCCRFLQGKHTDPAEVDNIRTALQNKEPVTVQIQNYKKDGTTMFWNELNNIDPMEIEDKTYFVGIQNDITKQKEYEEKLLEDSLTTEITALSSDHVRVGVVITDPALEDNPIVYVNQGFVQMTGYEETTEEILGKNCCRFLQGKHTDPAEVDNIRTALQNKEPVTVQIQNYKKDGTMFWNEELNIDPMEEIEDKTYFVGIQNDITKQKEYEKLLEDSLTEITAL

Secondary structure (DSSP, 8-state):
---PPEEEEE-TTSTT--EEEE-HHHHHHHS--HHHHTTS-GGGG--TT--HHHHHHHHHHHHHT--EEEEEEEE-TTS-EEEEEEEEEEEEETTEEEEEEEEEE-HHHHHHHHHHHHHHHHHHHT-/-----EEEEE-TTSTT--EEEE-HHHHHHHS--GGGTTTS-GGGG--TT--HHHHHHHHHHHHHT--EEEEEEEE-TT--EEEEEEEEEEEEETTEEEEEEEEEEHHHHHHHHHHHHHHHHHHHH-

Radius of gyration: 19.57 Å; Cα contacts (8 Å, |Δi|>4): 476; chains: 2; bounding box: 45×60×38 Å

InterPro domains:
  IPR000014 PAS domain [PF13426] (26-128)
  IPR000014 PAS domain [PS50112] (12-84)
  IPR000014 PAS domain [SM00091] (14-83)
  IPR000014 PAS domain [TIGR00229] (18-134)
  IPR000014 PAS domain [cd00130] (25-126)
  IPR000700 PAS-associated, C-terminal [PS50113] (88-138)
  IPR001610 PAC motif [SM00086] (89-129)
  IPR002645 STAS domain [PF01740] (149-254)
  IPR002645 STAS domain [PS50801] (147-258)
  IPR035965 PAS domain superfamily [SSF55785] (21-129)
  IPR036513 STAS domain superfamily [G3DSA:3.30.750.24] (147-259)
  IPR036513 STAS domain superfamily [SSF52091] (148-258)
  IPR051932 Bacterial Stress Response Regulators [PTHR33745] (12-257)

CATH classification: 3.30.450.20